Protein AF-A0AAW0L9F1-F1 (afdb_monomer)

InterPro domains:
  IPR027949 Petal formation-expressed [PF14476] (13-331)
  IPR027949 Petal formation-expressed [PTHR33358] (7-356)

Solvent-accessible surface area (backbone atoms only — not comparable to full-atom values): 18287 Å² total; per-residue (Å²): 133,81,79,79,80,79,47,72,36,50,56,50,42,53,55,50,41,50,52,30,51,50,50,20,53,51,27,43,51,52,16,53,50,24,43,51,49,32,53,51,51,49,54,50,44,39,50,38,28,50,51,19,20,51,33,27,46,50,57,65,67,59,58,99,83,65,55,69,70,56,50,51,51,32,28,53,51,16,20,51,34,17,48,52,39,22,55,49,42,56,51,46,61,67,56,34,35,39,28,50,16,44,54,20,48,52,46,17,52,53,32,47,50,52,33,52,52,51,52,47,42,66,72,76,48,85,63,41,66,66,56,39,51,52,53,52,51,50,52,54,39,43,51,65,68,53,52,82,57,83,71,94,70,50,79,66,91,74,57,94,67,90,64,57,46,77,67,70,63,83,66,55,65,56,57,64,13,58,72,45,79,53,99,55,101,69,42,63,67,46,74,68,58,54,52,36,50,52,37,44,46,50,38,29,58,69,38,45,28,46,46,25,51,48,51,22,51,52,40,47,53,52,47,55,52,38,61,49,47,28,32,51,24,18,45,47,11,18,51,12,24,65,44,40,80,38,86,92,53,45,69,51,12,36,49,34,11,32,51,26,19,52,51,19,40,51,38,45,42,51,43,60,68,61,26,38,48,26,55,25,47,51,26,25,44,53,11,12,51,43,49,52,51,44,52,52,54,52,50,45,73,66,50,83,51,60,60,49,24,61,45,32,58,61,49,49,53,51,53,17,55,75,24,59,35,51,70,68,55,44,51,48,52,15,53,52,49,73,75,37,80,86,78,67,60,75,94,76,62,76,61,57,46,68,74,116

pLDDT: mean 85.36, std 13.51, range [34.84, 98.38]

Radius of gyration: 27.9 Å; Cα contacts (8 Å, |Δi|>4): 443; chains: 1; bounding box: 67×50×93 Å

Sequence (356 aa):
MKPKIETKAVKELYAIMEIVADRTEMHKNIGSQRDNWNRLLLTSVNGMTVTAATMAGLVAVSGVGVSAPVILALKLSSSLLYMAVTGILLVMNKIQPSQLAEEQRNASRLFKQLHEDIKMTLALQNPTEDDVEDAMNKVLALDKAYPLPLLGTMLDKFPKKVEPAVWWPKHYLKTQQEKGNGKVNRNGWNEKLEEEMKEVLGVMKRKDEAEYVRLSKVVLKVNKILAVCGPLFTGLAAVGSILQGLPFIGSWGAFLAVMFGALATVVNTVEHGGQVGMVFEMYRDSAGFFRLMEETIESNLKEEEADRRENGELLEVKVALQLGRSLSELRDLASTTSSLSSRISPDKEEFGSKLF

Mean predicted aligned error: 8.34 Å

Organism: Quercus suber (NCBI:txid58331)

Nearest PDB structures (foldseek):
  4tx5-assembly1_B  TM=4.359E-01  e=6.473E+00  Homo sapiens
  8f7n-assembly1_A-2  TM=2.141E-01  e=8.932E-01  Sinorhizobium meliloti

Structure (mmCIF, N/CA/C/O backbone):
data_AF-A0AAW0L9F1-F1
#
_entry.id   AF-A0AAW0L9F1-F1
#
loop_
_atom_site.group_PDB
_atom_site.id
_atom_site.type_symbol
_atom_site.label_atom_id
_atom_site.label_alt_id
_atom_site.label_comp_id
_atom_site.label_asym_id
_atom_site.label_entity_id
_atom_site.label_seq_id
_atom_site.pdbx_PDB_ins_code
_atom_site.Cartn_x
_atom_site.Cartn_y
_atom_site.Cartn_z
_atom_site.occupancy
_atom_site.B_iso_or_equiv
_atom_site.auth_seq_id
_atom_site.auth_comp_id
_atom_site.auth_asym_id
_atom_site.auth_atom_id
_atom_site.pdbx_PDB_model_num
ATOM 1 N N . MET A 1 1 ? 1.435 -16.694 50.399 1.00 39.88 1 MET A N 1
ATOM 2 C CA . MET A 1 1 ? 1.075 -16.581 48.968 1.00 39.88 1 MET A CA 1
ATOM 3 C C . MET A 1 1 ? 0.623 -17.949 48.487 1.00 39.88 1 MET A C 1
ATOM 5 O O . MET A 1 1 ? 1.434 -18.863 48.496 1.00 39.88 1 MET A O 1
ATOM 9 N N . LYS A 1 2 ? -0.662 -18.130 48.161 1.00 34.84 2 LYS A N 1
ATOM 10 C CA . LYS A 1 2 ? -1.104 -19.342 47.452 1.00 34.84 2 LYS A CA 1
ATOM 11 C C . LYS A 1 2 ? -0.664 -19.209 45.986 1.00 34.84 2 LYS A C 1
ATOM 13 O O . LYS A 1 2 ? -0.802 -18.107 45.454 1.00 34.84 2 LYS A O 1
ATOM 18 N N . PRO A 1 3 ? -0.129 -20.261 45.347 1.00 44.97 3 PRO A N 1
ATOM 19 C CA . PRO A 1 3 ? 0.169 -20.214 43.923 1.00 44.97 3 PRO A CA 1
ATOM 20 C C . PRO A 1 3 ? -1.143 -19.964 43.171 1.00 44.97 3 PRO A C 1
ATOM 22 O O . PRO A 1 3 ? -2.152 -20.618 43.444 1.00 44.97 3 PRO A O 1
ATOM 25 N N . LYS A 1 4 ? -1.149 -18.969 42.279 1.00 56.00 4 LYS A N 1
ATOM 26 C CA . LYS A 1 4 ? -2.264 -18.711 41.361 1.00 56.00 4 LYS A CA 1
ATOM 27 C C . LYS A 1 4 ? -2.401 -19.990 40.526 1.00 56.00 4 LYS A C 1
ATOM 29 O O . LYS A 1 4 ? -1.459 -20.354 39.831 1.00 56.00 4 LYS A O 1
ATOM 34 N N . ILE A 1 5 ? -3.499 -20.731 40.677 1.00 54.69 5 ILE A N 1
ATOM 35 C CA . ILE A 1 5 ? -3.765 -21.900 39.834 1.00 54.69 5 ILE A CA 1
ATOM 36 C C . ILE A 1 5 ? -3.957 -21.339 38.426 1.00 54.69 5 ILE A C 1
ATOM 38 O O . ILE A 1 5 ? -4.973 -20.706 38.154 1.00 54.69 5 ILE A O 1
ATOM 42 N N . GLU A 1 6 ? -2.948 -21.482 37.569 1.00 61.78 6 GLU A N 1
ATOM 43 C CA . GLU A 1 6 ? -3.061 -21.116 36.161 1.00 61.78 6 GLU A CA 1
ATOM 44 C C . GLU A 1 6 ? -4.140 -21.991 35.529 1.00 61.78 6 GLU A C 1
ATOM 46 O O . GLU A 1 6 ? -3.962 -23.202 35.361 1.00 61.78 6 GLU A O 1
ATOM 51 N N . THR A 1 7 ? -5.282 -21.381 35.222 1.00 82.56 7 THR A N 1
ATOM 52 C CA . THR A 1 7 ? -6.355 -22.036 34.483 1.00 82.56 7 THR A CA 1
ATOM 53 C C . THR A 1 7 ? -5.857 -22.378 33.079 1.00 82.56 7 THR A C 1
ATOM 55 O O . THR A 1 7 ? -4.968 -21.719 32.536 1.00 82.56 7 THR A O 1
ATOM 58 N N . LYS A 1 8 ? -6.421 -23.427 32.474 1.00 88.38 8 LYS A N 1
ATOM 59 C CA . LYS A 1 8 ? -6.095 -23.839 31.100 1.00 88.38 8 LYS A CA 1
ATOM 60 C C . LYS A 1 8 ? -6.187 -22.655 30.116 1.00 88.38 8 LYS A C 1
ATOM 62 O O . LYS A 1 8 ? -5.243 -22.435 29.365 1.00 88.38 8 LYS A O 1
ATOM 67 N N . ALA A 1 9 ? -7.234 -21.836 30.243 1.00 88.06 9 ALA A N 1
ATOM 68 C CA . ALA A 1 9 ? -7.447 -20.635 29.434 1.00 88.06 9 ALA A CA 1
ATOM 69 C C . ALA A 1 9 ? -6.314 -19.597 29.552 1.00 88.06 9 ALA A C 1
ATOM 71 O O . ALA A 1 9 ? -5.894 -19.018 28.555 1.00 88.06 9 ALA A O 1
ATOM 72 N N . VAL A 1 10 ? -5.752 -19.392 30.752 1.00 90.81 10 VAL A N 1
ATOM 73 C CA . VAL A 1 10 ? -4.603 -18.487 30.944 1.00 90.81 10 VAL A CA 1
ATOM 74 C C . VAL A 1 10 ? -3.383 -18.988 30.168 1.00 90.81 10 VAL A C 1
ATOM 76 O O . VAL A 1 10 ? -2.718 -18.201 29.499 1.00 90.81 10 VAL A O 1
ATOM 79 N N . LYS A 1 11 ? -3.100 -20.296 30.219 1.00 91.75 11 LYS A N 1
ATOM 80 C CA . LYS A 1 11 ? -1.972 -20.894 29.484 1.00 91.75 11 LYS A CA 1
ATOM 81 C C . LYS A 1 11 ? -2.156 -20.791 27.972 1.00 91.75 11 LYS A C 1
ATOM 83 O O . LYS A 1 11 ? -1.203 -20.471 27.268 1.00 91.75 11 LYS A O 1
ATOM 88 N N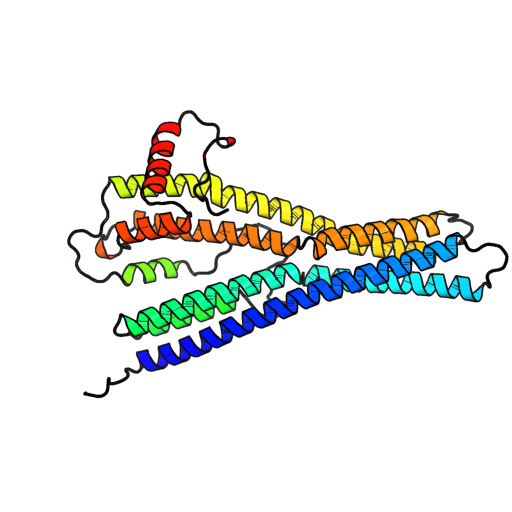 . GLU A 1 12 ? -3.369 -21.032 27.486 1.00 94.00 12 GLU A N 1
ATOM 89 C CA . GLU A 1 12 ? -3.703 -20.911 26.065 1.00 94.00 12 GLU A CA 1
ATOM 90 C C . GLU A 1 12 ? -3.576 -19.462 25.579 1.00 94.00 12 GLU A C 1
ATOM 92 O O . GLU A 1 12 ? -2.947 -19.225 24.551 1.00 94.00 12 GLU A O 1
ATOM 97 N N . LEU A 1 13 ? -4.055 -18.475 26.346 1.00 94.06 13 LEU A N 1
ATOM 98 C CA . LEU A 1 13 ? -3.864 -17.062 26.008 1.00 94.06 13 LEU A CA 1
ATOM 99 C C . LEU A 1 13 ? -2.393 -16.640 26.005 1.00 94.06 13 LEU A C 1
ATOM 101 O O . LEU A 1 13 ? -2.003 -15.875 25.128 1.00 94.06 13 LEU A O 1
ATOM 105 N N . TYR A 1 14 ? -1.562 -17.135 26.929 1.00 95.56 14 TYR A N 1
ATOM 106 C CA . TYR A 1 14 ? -0.118 -16.882 26.875 1.00 95.56 14 TYR A CA 1
ATOM 107 C C . TYR A 1 14 ? 0.515 -17.457 25.602 1.00 95.56 14 TYR A C 1
ATOM 109 O O . TYR A 1 14 ? 1.299 -16.761 24.958 1.00 95.56 14 TYR A O 1
ATOM 117 N N . ALA A 1 15 ? 0.135 -18.675 25.203 1.00 96.12 15 ALA A N 1
ATOM 118 C CA . ALA A 1 15 ? 0.617 -19.285 23.965 1.00 96.12 15 ALA A CA 1
ATOM 119 C C . ALA A 1 15 ? 0.167 -18.496 22.720 1.00 96.12 15 ALA A C 1
ATOM 121 O O . ALA A 1 15 ? 0.968 -18.244 21.820 1.00 96.12 15 ALA A O 1
ATOM 122 N N . ILE A 1 16 ? -1.090 -18.040 22.679 1.00 96.56 16 ILE A N 1
ATOM 123 C CA . ILE A 1 16 ? -1.587 -17.181 21.593 1.00 96.56 16 ILE A CA 1
ATOM 124 C C . ILE A 1 16 ? -0.836 -15.844 21.587 1.00 96.56 16 ILE A C 1
ATOM 126 O O . ILE A 1 16 ? -0.406 -15.388 20.532 1.00 96.56 16 ILE A O 1
ATOM 130 N N . MET A 1 17 ? -0.631 -15.221 22.749 1.00 96.69 17 MET A N 1
ATOM 131 C CA . MET A 1 17 ? 0.072 -13.942 22.874 1.00 96.69 17 MET A CA 1
ATOM 132 C C . MET A 1 17 ? 1.528 -14.023 22.384 1.00 96.69 17 MET A C 1
ATOM 134 O O . MET A 1 17 ? 2.013 -13.064 21.777 1.00 96.69 17 MET A O 1
ATOM 138 N N . GLU A 1 18 ? 2.206 -15.154 22.610 1.00 97.25 18 GLU A N 1
ATOM 139 C CA . GLU A 1 18 ? 3.543 -15.447 22.075 1.00 97.25 18 GLU A CA 1
ATOM 140 C C . GLU A 1 18 ? 3.527 -15.542 20.542 1.00 97.25 18 GLU A C 1
ATOM 142 O O . GLU A 1 18 ? 4.319 -14.872 19.879 1.00 97.25 18 GLU A O 1
ATOM 147 N N . ILE A 1 19 ? 2.568 -16.278 19.968 1.00 96.94 19 ILE A N 1
ATOM 148 C CA . ILE A 1 19 ? 2.381 -16.360 18.509 1.00 96.94 19 ILE A CA 1
ATOM 149 C C . ILE A 1 19 ? 2.104 -14.972 17.917 1.00 96.94 19 ILE A C 1
ATOM 151 O O . ILE A 1 19 ? 2.667 -14.609 16.887 1.00 96.94 19 ILE A O 1
ATOM 155 N N . VAL A 1 20 ? 1.262 -14.165 18.565 1.00 97.25 20 VAL A N 1
ATOM 156 C CA . VAL A 1 20 ? 0.945 -12.798 18.125 1.00 97.25 20 VAL A CA 1
ATOM 157 C C . VAL A 1 20 ? 2.182 -11.891 18.170 1.00 97.25 20 VAL A C 1
ATOM 159 O O . VAL A 1 20 ? 2.380 -11.071 17.266 1.00 97.25 20 VAL A O 1
ATOM 162 N N . ALA A 1 21 ? 3.032 -12.031 19.191 1.00 97.50 21 ALA A N 1
ATOM 163 C CA . ALA A 1 21 ? 4.289 -11.291 19.280 1.00 97.50 21 ALA A CA 1
ATOM 164 C C . ALA A 1 21 ? 5.248 -11.678 18.141 1.00 97.50 21 ALA A C 1
ATOM 166 O O . ALA A 1 21 ? 5.801 -10.795 17.481 1.00 97.50 21 ALA A O 1
ATOM 167 N N . ASP A 1 22 ? 5.376 -12.976 17.850 1.00 97.38 22 ASP A N 1
ATOM 168 C CA . ASP A 1 22 ? 6.160 -13.471 16.713 1.00 97.38 22 ASP A CA 1
ATOM 169 C C . ASP A 1 22 ? 5.613 -12.944 15.376 1.00 97.38 22 ASP A C 1
ATOM 171 O O . ASP A 1 22 ? 6.356 -12.359 14.586 1.00 97.38 22 ASP A O 1
ATOM 175 N N . ARG A 1 23 ? 4.292 -13.022 15.151 1.00 95.75 23 ARG A N 1
ATOM 176 C CA . ARG A 1 23 ? 3.627 -12.462 13.959 1.00 95.75 23 ARG A CA 1
ATOM 177 C C . ARG A 1 23 ? 3.891 -10.967 13.793 1.00 95.75 23 ARG A C 1
ATOM 179 O O . ARG A 1 23 ? 4.138 -10.509 12.676 1.00 95.75 23 ARG A O 1
ATOM 186 N N . THR A 1 24 ? 3.893 -10.211 14.889 1.00 96.69 24 THR A N 1
ATOM 187 C CA . THR A 1 24 ? 4.174 -8.769 14.879 1.00 96.69 24 THR A CA 1
ATOM 188 C C . THR A 1 24 ? 5.574 -8.467 14.339 1.00 96.69 24 THR A C 1
ATOM 190 O O . THR A 1 24 ? 5.714 -7.621 13.447 1.00 96.69 24 THR A O 1
ATOM 193 N N . GLU A 1 25 ? 6.601 -9.164 14.838 1.00 97.31 25 GLU A N 1
ATOM 194 C CA . GLU A 1 25 ? 7.986 -9.003 14.372 1.00 97.31 25 GLU A CA 1
ATOM 195 C C . GLU A 1 25 ? 8.192 -9.589 12.969 1.00 97.31 25 GLU A C 1
ATOM 197 O O . GLU A 1 25 ? 8.874 -8.985 12.140 1.00 97.31 25 GLU A O 1
ATOM 202 N N . MET A 1 26 ? 7.545 -10.709 12.645 1.00 95.81 26 MET A N 1
ATOM 203 C CA . MET A 1 26 ? 7.566 -11.303 11.309 1.00 95.81 26 MET A CA 1
ATOM 204 C C . MET A 1 26 ? 7.043 -10.317 10.253 1.00 95.81 26 MET A C 1
ATOM 206 O O . MET A 1 26 ? 7.752 -10.031 9.287 1.00 95.81 26 MET A O 1
ATOM 210 N N . HIS A 1 27 ? 5.851 -9.739 10.440 1.00 95.00 27 HIS A N 1
ATOM 211 C CA . HIS A 1 27 ? 5.300 -8.752 9.504 1.00 95.00 27 HIS A CA 1
ATOM 212 C C . HIS A 1 27 ? 6.177 -7.498 9.405 1.00 95.00 27 HIS A C 1
ATOM 214 O O . HIS A 1 27 ? 6.421 -7.001 8.306 1.00 95.00 27 HIS A O 1
ATOM 220 N N . LYS A 1 28 ? 6.730 -7.017 10.522 1.00 96.38 28 LYS A N 1
ATOM 221 C CA . LYS A 1 28 ? 7.667 -5.882 10.535 1.00 96.38 28 LYS A CA 1
ATOM 222 C C . LYS A 1 28 ? 8.932 -6.164 9.716 1.00 96.38 28 LYS A C 1
ATOM 224 O O . LYS A 1 28 ? 9.337 -5.332 8.900 1.00 96.38 28 LYS A O 1
ATOM 229 N N . ASN A 1 29 ? 9.519 -7.348 9.875 1.00 96.44 29 ASN A N 1
ATOM 230 C CA . ASN A 1 29 ? 10.694 -7.776 9.118 1.00 96.44 29 ASN A CA 1
ATOM 231 C C . ASN A 1 29 ? 10.384 -7.912 7.623 1.00 96.44 29 ASN A C 1
ATOM 233 O O . ASN A 1 29 ? 11.132 -7.399 6.790 1.00 96.44 29 ASN A O 1
ATOM 237 N N . ILE A 1 30 ? 9.259 -8.540 7.270 1.00 93.38 30 ILE A N 1
ATOM 238 C CA . ILE A 1 30 ? 8.828 -8.693 5.873 1.00 93.38 30 ILE A CA 1
ATOM 239 C C . ILE A 1 30 ? 8.527 -7.325 5.241 1.00 93.38 30 ILE A C 1
ATOM 241 O O . ILE A 1 30 ? 8.906 -7.086 4.094 1.00 93.38 30 ILE A O 1
ATOM 245 N N . GLY A 1 31 ? 7.905 -6.399 5.977 1.00 93.12 31 GLY A N 1
ATOM 246 C CA . GLY A 1 31 ? 7.689 -5.020 5.531 1.00 93.12 31 GLY A CA 1
ATOM 247 C C . GLY A 1 31 ? 9.002 -4.317 5.178 1.00 93.12 31 GLY A C 1
ATOM 248 O O . GLY A 1 31 ? 9.143 -3.784 4.078 1.00 93.12 31 GLY A O 1
ATOM 249 N N . SER A 1 32 ? 10.011 -4.417 6.051 1.00 95.31 32 SER A N 1
ATOM 250 C CA . SER A 1 32 ? 11.348 -3.863 5.793 1.00 95.31 32 SER A CA 1
ATOM 251 C C . SER A 1 32 ? 12.050 -4.520 4.594 1.00 95.31 32 SER A C 1
ATOM 253 O O . SER A 1 32 ? 12.691 -3.838 3.789 1.00 95.31 32 SER A O 1
ATOM 255 N N . GLN A 1 33 ? 11.898 -5.836 4.420 1.00 93.75 33 GLN A N 1
ATOM 256 C CA . GLN A 1 33 ? 12.416 -6.537 3.242 1.00 93.75 33 GLN A CA 1
ATOM 257 C C . GLN A 1 33 ? 11.777 -6.017 1.948 1.00 93.75 33 GLN A C 1
ATOM 259 O O . GLN A 1 33 ? 12.491 -5.750 0.981 1.00 93.75 33 GLN A O 1
ATOM 264 N N . ARG A 1 34 ? 10.454 -5.821 1.938 1.00 92.62 34 ARG A N 1
ATOM 265 C CA . ARG A 1 34 ? 9.697 -5.312 0.783 1.00 92.62 34 ARG A CA 1
ATOM 266 C C . ARG A 1 34 ? 10.071 -3.868 0.435 1.00 92.62 34 ARG A C 1
ATOM 268 O O . ARG A 1 34 ? 10.236 -3.560 -0.745 1.00 92.62 34 ARG A O 1
ATOM 275 N N . ASP A 1 35 ? 10.320 -3.013 1.427 1.00 93.31 35 ASP A N 1
ATOM 276 C CA . ASP A 1 35 ? 10.886 -1.675 1.193 1.00 93.31 35 ASP A CA 1
ATOM 277 C C . ASP A 1 35 ? 12.268 -1.742 0.541 1.00 93.31 35 ASP A C 1
ATOM 279 O O . ASP A 1 35 ? 12.560 -1.014 -0.413 1.00 93.31 35 ASP A O 1
ATOM 283 N N . ASN A 1 36 ? 13.137 -2.619 1.052 1.00 94.94 36 ASN A N 1
ATOM 284 C CA . ASN A 1 36 ? 14.473 -2.777 0.497 1.00 94.94 36 ASN A CA 1
ATOM 285 C C . ASN A 1 36 ? 14.404 -3.282 -0.949 1.00 94.94 36 ASN A C 1
ATOM 287 O O . ASN A 1 36 ? 15.126 -2.776 -1.805 1.00 94.94 36 ASN A O 1
ATOM 291 N N . TRP A 1 37 ? 13.494 -4.212 -1.250 1.00 93.31 37 TRP A N 1
ATOM 292 C CA . TRP A 1 37 ? 13.223 -4.646 -2.620 1.00 93.31 37 TRP A CA 1
ATOM 293 C C . TRP A 1 37 ? 12.736 -3.498 -3.497 1.00 93.31 37 TRP A C 1
ATOM 295 O O . TRP A 1 37 ? 13.253 -3.346 -4.600 1.00 93.31 37 TRP A O 1
ATOM 305 N N . ASN A 1 38 ? 11.808 -2.662 -3.012 1.00 94.12 38 ASN A N 1
ATOM 306 C CA . ASN A 1 38 ? 11.344 -1.485 -3.749 1.00 94.12 38 ASN A CA 1
ATOM 307 C C . ASN A 1 38 ? 12.523 -0.592 -4.148 1.00 94.12 38 ASN A C 1
ATOM 309 O O . ASN A 1 38 ? 12.664 -0.236 -5.315 1.00 94.12 38 ASN A O 1
ATOM 313 N N . ARG A 1 39 ? 13.398 -0.272 -3.186 1.00 94.19 39 ARG A N 1
ATOM 314 C CA . ARG A 1 39 ? 14.566 0.588 -3.408 1.00 94.19 39 ARG A CA 1
ATOM 315 C C . ARG A 1 39 ? 15.572 -0.043 -4.368 1.00 94.19 39 ARG A C 1
ATOM 317 O O . ARG A 1 39 ? 16.015 0.625 -5.297 1.00 94.19 39 ARG A O 1
ATOM 324 N N . LEU A 1 40 ? 15.921 -1.315 -4.163 1.00 95.56 40 LEU A N 1
ATOM 325 C CA . LEU A 1 40 ? 16.874 -2.027 -5.017 1.00 95.56 40 LEU A CA 1
ATOM 326 C C . LEU A 1 40 ? 16.359 -2.125 -6.455 1.00 95.56 40 LEU A C 1
ATOM 328 O O . LEU A 1 40 ? 17.072 -1.744 -7.378 1.00 95.56 40 LEU A O 1
ATOM 332 N N . LEU A 1 41 ? 15.113 -2.566 -6.646 1.00 94.94 41 LEU A N 1
ATOM 333 C CA . LEU A 1 41 ? 14.513 -2.695 -7.972 1.00 94.94 41 LEU A CA 1
ATOM 334 C C . LEU A 1 41 ? 14.386 -1.338 -8.668 1.00 94.94 41 LEU A C 1
ATOM 336 O O . LEU A 1 41 ? 14.757 -1.233 -9.833 1.00 94.94 41 LEU A O 1
ATOM 340 N N . LEU A 1 42 ? 13.951 -0.291 -7.960 1.00 95.12 42 LEU A N 1
ATOM 341 C CA . LEU A 1 42 ? 13.886 1.072 -8.491 1.00 95.12 42 LEU A CA 1
ATOM 342 C C . LEU A 1 42 ? 15.253 1.547 -8.999 1.00 95.12 42 LEU A C 1
ATOM 344 O O . LEU A 1 42 ? 15.372 1.972 -10.150 1.00 95.12 42 LEU A O 1
ATOM 348 N N . THR A 1 43 ? 16.289 1.463 -8.158 1.00 95.44 43 THR A N 1
ATOM 349 C CA . THR A 1 43 ? 17.639 1.912 -8.518 1.00 95.44 43 THR A CA 1
ATOM 350 C C . THR A 1 43 ? 18.221 1.075 -9.654 1.00 95.44 43 THR A C 1
ATOM 352 O O . THR A 1 43 ? 18.778 1.640 -10.594 1.00 95.44 43 THR A O 1
ATOM 355 N N . SER A 1 44 ? 18.060 -0.251 -9.619 1.00 96.56 44 SER A N 1
ATOM 356 C CA . SER A 1 44 ? 18.540 -1.142 -10.677 1.00 96.56 44 SER A CA 1
ATOM 357 C C . SER A 1 44 ? 17.832 -0.888 -12.006 1.00 96.56 44 SER A C 1
ATOM 359 O O . SER A 1 44 ? 18.504 -0.755 -13.026 1.00 96.56 44 SER A O 1
ATOM 361 N N . VAL A 1 45 ? 16.501 -0.777 -12.016 1.00 97.06 45 VAL A N 1
ATOM 362 C CA . VAL A 1 45 ? 15.725 -0.499 -13.232 1.00 97.06 45 VAL A CA 1
ATOM 363 C C . VAL A 1 45 ? 16.113 0.849 -13.827 1.00 97.06 45 VAL A C 1
ATOM 365 O O . VAL A 1 45 ? 16.417 0.915 -15.018 1.00 97.06 45 VAL A O 1
ATOM 368 N N . ASN A 1 46 ? 16.168 1.909 -13.019 1.00 97.19 46 ASN A N 1
ATOM 369 C CA . ASN A 1 46 ? 16.577 3.228 -13.502 1.00 97.19 46 ASN A CA 1
ATOM 370 C C . ASN A 1 46 ? 18.015 3.203 -14.033 1.00 97.19 46 ASN A C 1
ATOM 372 O O . ASN A 1 46 ? 18.270 3.698 -15.129 1.00 97.19 46 ASN A O 1
ATOM 376 N N . GLY A 1 47 ? 18.943 2.572 -13.310 1.00 97.81 47 GLY A N 1
ATOM 377 C CA . GLY A 1 47 ? 20.337 2.448 -13.733 1.00 97.81 47 GLY A CA 1
ATOM 378 C C . GLY A 1 47 ? 20.489 1.686 -15.050 1.00 97.81 47 GLY A C 1
ATOM 379 O O . GLY A 1 47 ? 21.193 2.152 -15.945 1.00 97.81 47 GLY A O 1
ATOM 380 N N . MET A 1 48 ? 19.786 0.563 -15.223 1.00 97.88 48 MET A N 1
ATOM 381 C CA . MET A 1 48 ? 19.796 -0.195 -16.479 1.00 97.88 48 MET A CA 1
ATOM 382 C C . MET A 1 48 ? 19.174 0.598 -17.631 1.00 97.88 48 MET A C 1
ATOM 384 O O . MET A 1 48 ? 19.738 0.627 -18.721 1.00 97.88 48 MET A O 1
ATOM 388 N N . THR A 1 49 ? 18.052 1.278 -17.389 1.00 97.75 49 THR A N 1
ATOM 389 C CA . THR A 1 49 ? 17.337 2.060 -18.411 1.00 97.75 49 THR A CA 1
ATOM 390 C C . THR A 1 49 ? 18.165 3.249 -18.892 1.00 97.75 49 THR A C 1
ATOM 392 O O . THR A 1 49 ? 18.281 3.473 -20.097 1.00 97.75 49 THR A O 1
ATOM 395 N N . VAL A 1 50 ? 18.785 3.987 -17.966 1.00 96.88 50 VAL A N 1
ATOM 396 C CA . VAL A 1 50 ? 19.691 5.099 -18.285 1.00 96.88 50 VAL A CA 1
ATOM 397 C C . VAL A 1 50 ? 20.924 4.583 -19.020 1.00 96.88 50 VAL A C 1
ATOM 399 O O . VAL A 1 50 ? 21.277 5.133 -20.056 1.00 96.88 50 VAL A O 1
ATOM 402 N N . THR A 1 51 ? 21.533 3.488 -18.555 1.00 97.94 51 THR A N 1
ATOM 403 C CA . THR A 1 51 ? 22.682 2.864 -19.235 1.00 97.94 51 THR A CA 1
ATOM 404 C C . THR A 1 51 ? 22.335 2.474 -20.672 1.00 97.94 51 THR A C 1
ATOM 406 O O . THR A 1 51 ? 23.076 2.793 -21.603 1.00 97.94 51 THR A O 1
ATOM 409 N N . ALA A 1 52 ? 21.177 1.843 -20.875 1.00 97.50 52 ALA A N 1
ATOM 410 C CA . ALA A 1 52 ? 20.680 1.477 -22.194 1.00 97.50 52 ALA A CA 1
ATOM 411 C C . ALA A 1 52 ? 20.442 2.707 -23.085 1.00 97.50 52 ALA A C 1
ATOM 413 O O . ALA A 1 52 ? 20.794 2.676 -24.268 1.00 97.50 52 ALA A O 1
ATOM 414 N N . ALA A 1 53 ? 19.915 3.796 -22.514 1.00 96.12 53 ALA A N 1
ATOM 415 C CA . ALA A 1 53 ? 19.698 5.061 -23.216 1.00 96.12 53 ALA A CA 1
ATOM 416 C C . ALA A 1 53 ? 21.018 5.714 -23.620 1.00 96.12 53 ALA A C 1
ATOM 418 O O . ALA A 1 53 ? 21.150 6.177 -24.749 1.00 96.12 53 ALA A O 1
ATOM 419 N N . THR A 1 54 ? 22.018 5.704 -22.738 1.00 95.88 54 THR A N 1
ATOM 420 C CA . THR A 1 54 ? 23.362 6.204 -23.038 1.00 95.88 54 THR A CA 1
ATOM 421 C C . THR A 1 54 ? 24.014 5.391 -24.150 1.00 95.88 54 THR A C 1
ATOM 423 O O . THR A 1 54 ? 24.541 5.977 -25.090 1.00 95.88 54 THR A O 1
ATOM 426 N N . MET A 1 55 ? 23.935 4.058 -24.101 1.00 95.12 55 MET A N 1
ATOM 427 C CA . MET A 1 55 ? 24.458 3.192 -25.163 1.00 95.12 55 MET A CA 1
ATOM 428 C C . MET A 1 55 ? 23.779 3.470 -26.513 1.00 95.12 55 MET A C 1
ATOM 430 O O . MET A 1 55 ? 24.470 3.619 -27.518 1.00 95.12 55 MET A O 1
ATOM 434 N N . ALA A 1 56 ? 22.449 3.615 -26.539 1.00 93.38 56 ALA A N 1
ATOM 435 C CA . ALA A 1 56 ? 21.717 3.992 -27.751 1.00 93.38 56 ALA A CA 1
ATOM 436 C C . ALA A 1 56 ? 22.074 5.409 -28.237 1.00 93.38 56 ALA A C 1
ATOM 438 O O . ALA A 1 56 ? 22.225 5.644 -29.436 1.00 93.38 56 ALA A O 1
ATOM 439 N N . GLY A 1 57 ? 22.259 6.355 -27.315 1.00 91.94 57 GLY A N 1
ATOM 440 C CA . GLY A 1 57 ? 22.696 7.716 -27.617 1.00 91.94 57 GLY A CA 1
ATOM 441 C C . GLY A 1 57 ? 24.092 7.753 -28.238 1.00 91.94 57 GLY A C 1
ATOM 442 O O . GLY A 1 57 ? 24.288 8.417 -29.252 1.00 91.94 57 GLY A O 1
ATOM 443 N N . LEU A 1 58 ? 25.039 6.977 -27.701 1.00 91.38 58 LEU A N 1
ATOM 444 C CA . LEU A 1 58 ? 26.391 6.840 -28.252 1.00 91.38 58 LEU A CA 1
ATOM 445 C C . LEU A 1 58 ? 26.375 6.283 -29.677 1.00 91.38 58 LEU A C 1
ATOM 447 O O . LEU A 1 58 ? 27.092 6.795 -30.532 1.00 91.38 58 LEU A O 1
ATOM 451 N N . VAL A 1 59 ? 25.516 5.299 -29.954 1.00 89.56 59 VAL A N 1
ATOM 452 C CA . VAL A 1 59 ? 25.311 4.778 -31.316 1.00 89.56 59 VAL A CA 1
ATOM 453 C C . VAL A 1 59 ? 24.723 5.844 -32.250 1.00 89.56 59 VAL A C 1
ATOM 455 O O . VAL A 1 59 ? 25.032 5.868 -33.439 1.00 89.56 59 VAL A O 1
ATOM 458 N N . ALA A 1 60 ? 23.880 6.746 -31.740 1.00 87.69 60 ALA A N 1
ATOM 459 C CA . ALA A 1 60 ? 23.265 7.795 -32.554 1.00 87.69 60 ALA A CA 1
ATOM 460 C C . ALA A 1 60 ? 24.282 8.845 -33.019 1.00 87.69 60 ALA A C 1
ATOM 462 O O . ALA A 1 60 ? 24.144 9.386 -34.114 1.00 87.69 60 ALA A O 1
ATOM 463 N N . VAL A 1 61 ? 25.284 9.134 -32.182 1.00 86.25 61 VAL A N 1
ATOM 464 C CA . VAL A 1 61 ? 26.294 10.175 -32.428 1.00 86.25 61 VAL A CA 1
ATOM 465 C C . VAL A 1 61 ? 27.629 9.624 -32.930 1.00 86.25 61 VAL A C 1
ATOM 467 O O . VAL A 1 61 ? 28.528 10.403 -33.244 1.00 86.25 61 VAL A O 1
ATOM 470 N N . SER A 1 62 ? 27.792 8.300 -33.012 1.00 79.62 62 SER A N 1
ATOM 471 C CA . SER A 1 62 ? 29.016 7.692 -33.535 1.00 79.62 62 SER A CA 1
ATOM 472 C C . SER A 1 62 ? 29.209 8.034 -35.018 1.00 79.62 62 SER A C 1
ATOM 474 O O . SER A 1 62 ? 28.432 7.608 -35.870 1.00 79.62 62 SER A O 1
ATOM 476 N N . GLY A 1 63 ? 30.245 8.827 -35.313 1.00 65.56 63 GLY A N 1
ATOM 477 C CA . GLY A 1 63 ? 30.622 9.240 -36.666 1.00 65.56 63 GLY A CA 1
ATOM 478 C C . GLY A 1 63 ? 31.564 8.262 -37.381 1.00 65.56 63 GLY A C 1
ATOM 479 O O . GLY A 1 63 ? 31.850 7.161 -36.903 1.00 65.56 63 GLY A O 1
ATOM 480 N N . VAL A 1 64 ? 32.080 8.694 -38.537 1.00 54.41 64 VAL A N 1
ATOM 481 C CA . VAL A 1 64 ? 33.051 7.944 -39.352 1.00 54.41 64 VAL A CA 1
ATOM 482 C C . VAL A 1 64 ? 34.339 7.735 -38.544 1.00 54.41 64 VAL A C 1
ATOM 484 O O . VAL A 1 64 ? 35.079 8.683 -38.304 1.00 54.41 64 VAL A O 1
ATOM 487 N N . GLY A 1 65 ? 34.591 6.502 -38.092 1.00 59.91 65 GLY A N 1
ATOM 488 C CA . GLY A 1 65 ? 35.785 6.138 -37.313 1.00 59.91 65 GLY A CA 1
ATOM 489 C C . GLY A 1 65 ? 35.529 5.168 -36.156 1.00 59.91 65 GLY A C 1
ATOM 490 O O . GLY A 1 65 ? 36.461 4.509 -35.700 1.00 59.91 65 GLY A O 1
ATOM 491 N N . VAL A 1 66 ? 34.278 5.019 -35.704 1.00 74.19 66 VAL A N 1
ATOM 492 C CA . VAL A 1 66 ? 33.912 3.976 -34.730 1.00 74.19 66 VAL A CA 1
ATOM 493 C C . VAL A 1 66 ? 33.756 2.639 -35.454 1.00 74.19 66 VAL A C 1
ATOM 495 O O . VAL A 1 66 ? 33.084 2.552 -36.481 1.00 74.19 66 VAL A O 1
ATOM 498 N N . SER A 1 67 ? 34.386 1.584 -34.934 1.00 79.94 67 SER A N 1
ATOM 499 C CA . SER A 1 67 ? 34.360 0.274 -35.582 1.00 79.94 67 SER A CA 1
ATOM 500 C C . SER A 1 67 ? 32.952 -0.339 -35.551 1.00 79.94 67 SER A C 1
ATOM 502 O O . SER A 1 67 ? 32.254 -0.308 -34.534 1.00 79.94 67 SER A O 1
ATOM 504 N N . ALA A 1 68 ? 32.533 -0.935 -36.672 1.00 82.62 68 ALA A N 1
ATOM 505 C CA . ALA A 1 68 ? 31.226 -1.588 -36.796 1.00 82.62 68 ALA A CA 1
ATOM 506 C C . ALA A 1 68 ? 30.930 -2.626 -35.685 1.00 82.62 68 ALA A C 1
ATOM 508 O O . ALA A 1 68 ? 29.794 -2.657 -35.207 1.00 82.62 68 ALA A O 1
ATOM 509 N N . PRO A 1 69 ? 31.911 -3.422 -35.197 1.00 85.88 69 PRO A N 1
ATOM 510 C CA . PRO A 1 69 ? 31.693 -4.328 -34.068 1.00 85.88 69 PRO A CA 1
ATOM 511 C C . PRO A 1 69 ? 31.309 -3.616 -32.764 1.00 85.88 69 PRO A C 1
ATOM 513 O O . PRO A 1 69 ? 30.462 -4.116 -32.029 1.00 85.88 69 PRO A O 1
ATOM 516 N N . VAL A 1 70 ? 31.888 -2.443 -32.480 1.00 86.69 70 VAL A N 1
ATOM 517 C CA . VAL A 1 70 ? 31.578 -1.666 -31.266 1.00 86.69 70 VAL A CA 1
ATOM 518 C C . VAL A 1 70 ? 30.162 -1.101 -31.335 1.00 86.69 70 VAL A C 1
ATOM 520 O O . VAL A 1 70 ? 29.409 -1.213 -30.369 1.00 86.69 70 VAL A O 1
ATOM 523 N N . ILE A 1 71 ? 29.765 -0.561 -32.491 1.00 87.06 71 ILE A N 1
ATOM 524 C CA . ILE A 1 71 ? 28.398 -0.068 -32.718 1.00 87.06 71 ILE A CA 1
ATOM 525 C C . ILE A 1 71 ? 27.381 -1.200 -32.519 1.00 87.06 71 ILE A C 1
ATOM 527 O O . ILE A 1 71 ? 26.383 -1.029 -31.818 1.00 87.06 71 ILE A O 1
ATOM 531 N N . LEU A 1 72 ? 27.650 -2.375 -33.095 1.00 88.06 72 LEU A N 1
ATOM 532 C CA . LEU A 1 72 ? 26.793 -3.548 -32.939 1.00 88.06 72 LEU A CA 1
ATOM 533 C C . LEU A 1 72 ? 26.695 -3.992 -31.471 1.00 88.06 72 LEU A C 1
ATOM 535 O O . LEU A 1 72 ? 25.594 -4.258 -30.990 1.00 88.06 72 LEU A O 1
ATOM 539 N N . ALA A 1 73 ? 27.817 -4.027 -30.748 1.00 90.81 73 ALA A N 1
ATOM 540 C CA . ALA A 1 73 ? 27.843 -4.399 -29.337 1.00 90.81 73 ALA A CA 1
ATOM 541 C C . ALA A 1 73 ? 27.009 -3.444 -28.466 1.00 90.81 73 ALA A C 1
ATOM 543 O O . ALA A 1 73 ? 26.249 -3.903 -27.611 1.00 90.81 73 ALA A O 1
ATOM 544 N N . LEU A 1 74 ? 27.098 -2.130 -28.701 1.00 92.19 74 LEU A N 1
ATOM 545 C CA . LEU A 1 74 ? 26.315 -1.124 -27.974 1.00 92.19 74 LEU A CA 1
ATOM 546 C C . LEU A 1 74 ? 24.812 -1.244 -28.250 1.00 92.19 74 LEU A C 1
ATOM 548 O O . LEU A 1 74 ? 24.020 -1.195 -27.309 1.00 92.19 74 LEU A O 1
ATOM 552 N N . LYS A 1 75 ? 24.413 -1.464 -29.509 1.00 92.12 75 LYS A N 1
ATOM 553 C CA . LYS A 1 75 ? 23.008 -1.701 -29.876 1.00 92.12 75 LYS A CA 1
ATOM 554 C C . LYS A 1 75 ? 22.436 -2.942 -29.195 1.00 92.12 75 LYS A C 1
ATOM 556 O O . LYS A 1 75 ? 21.370 -2.883 -28.588 1.00 92.12 75 LYS A O 1
ATOM 561 N N . LEU A 1 76 ? 23.149 -4.066 -29.280 1.00 92.81 76 LEU A N 1
ATOM 562 C CA . LEU A 1 76 ? 22.705 -5.324 -28.677 1.00 92.81 76 LEU A CA 1
ATOM 563 C C . LEU A 1 76 ? 22.617 -5.206 -27.153 1.00 92.81 76 LEU A C 1
ATOM 565 O O . LEU A 1 76 ? 21.630 -5.641 -26.567 1.00 92.81 76 LEU A O 1
ATOM 569 N N . SER A 1 77 ? 23.603 -4.562 -26.524 1.00 95.94 77 SER A N 1
ATOM 570 C CA . SER A 1 77 ? 23.622 -4.343 -25.073 1.00 95.94 77 SER A CA 1
ATOM 571 C C . SER A 1 77 ? 22.477 -3.437 -24.620 1.00 95.94 77 SER A C 1
ATOM 573 O O . SER A 1 77 ? 21.765 -3.771 -23.678 1.00 95.94 77 SER A O 1
ATOM 575 N N . SER A 1 78 ? 22.252 -2.321 -25.319 1.00 96.62 78 SER A N 1
ATOM 576 C CA . SER A 1 78 ? 21.141 -1.403 -25.051 1.00 96.62 78 SER A CA 1
ATOM 577 C C . SER A 1 78 ? 19.785 -2.102 -25.186 1.00 96.62 78 SER A C 1
ATOM 579 O O . SER A 1 78 ? 18.954 -2.027 -24.281 1.00 96.62 78 SER A O 1
ATOM 581 N N . SER A 1 79 ? 19.576 -2.844 -26.276 1.00 95.31 79 SER A N 1
ATOM 582 C CA . SER A 1 79 ? 18.348 -3.608 -26.491 1.00 95.31 79 SER A CA 1
ATOM 583 C C . SER A 1 79 ? 18.124 -4.662 -25.402 1.00 95.31 79 SER A C 1
ATOM 585 O O . SER A 1 79 ? 17.032 -4.733 -24.836 1.00 95.31 79 SER A O 1
ATOM 587 N N . LEU A 1 80 ? 19.159 -5.433 -25.052 1.00 97.44 80 LEU A N 1
ATOM 588 C CA . LEU A 1 80 ? 19.079 -6.457 -24.012 1.00 97.44 80 LEU A CA 1
ATOM 589 C C . LEU A 1 80 ? 18.740 -5.852 -22.645 1.00 97.44 80 LEU A C 1
ATOM 591 O O . LEU A 1 80 ? 17.891 -6.391 -21.937 1.00 97.44 80 LEU A O 1
ATOM 595 N N . LEU A 1 81 ? 19.361 -4.725 -22.289 1.00 98.12 81 LEU A N 1
ATOM 596 C CA . LEU A 1 81 ? 19.072 -4.014 -21.044 1.00 98.12 81 LEU A CA 1
ATOM 597 C C . LEU A 1 81 ? 17.628 -3.510 -21.005 1.00 98.12 81 LEU A C 1
ATOM 599 O O . LEU A 1 81 ? 16.953 -3.714 -19.998 1.00 98.12 81 LEU A O 1
ATOM 603 N N . TYR A 1 82 ? 17.121 -2.908 -22.086 1.00 98.38 82 TYR A N 1
ATOM 604 C CA . TYR A 1 82 ? 15.718 -2.494 -22.137 1.00 98.38 82 TYR A CA 1
ATOM 605 C C . TYR A 1 82 ? 14.757 -3.677 -22.018 1.00 98.38 82 TYR A C 1
ATOM 607 O O . TYR A 1 82 ? 13.809 -3.595 -21.243 1.00 98.38 82 TYR A O 1
ATOM 615 N N . MET A 1 83 ? 15.024 -4.790 -22.707 1.00 97.50 83 MET A N 1
ATOM 616 C CA . MET A 1 83 ? 14.213 -6.009 -22.600 1.00 97.50 83 MET A CA 1
ATOM 617 C C . MET A 1 83 ? 14.222 -6.587 -21.179 1.00 97.50 83 MET A C 1
ATOM 619 O O . MET A 1 83 ? 13.172 -6.964 -20.656 1.00 97.50 83 MET A O 1
ATOM 623 N N . ALA A 1 84 ? 15.392 -6.627 -20.534 1.00 97.88 84 ALA A N 1
ATOM 624 C CA . ALA A 1 84 ? 15.523 -7.063 -19.147 1.00 97.88 84 ALA A CA 1
ATOM 625 C C . ALA A 1 84 ? 14.729 -6.148 -18.206 1.00 97.88 84 ALA A C 1
ATOM 627 O O . ALA A 1 84 ? 13.975 -6.637 -17.363 1.00 97.88 84 ALA A O 1
ATOM 628 N N . VAL A 1 85 ? 14.829 -4.829 -18.394 1.00 97.88 85 VAL A N 1
ATOM 629 C CA . VAL A 1 85 ? 14.032 -3.855 -17.644 1.00 97.88 85 VAL A CA 1
ATOM 630 C C . VAL A 1 85 ? 12.538 -4.080 -17.861 1.00 97.88 85 VAL A C 1
ATOM 632 O O . VAL A 1 85 ? 11.801 -4.107 -16.881 1.00 97.88 85 VAL A O 1
ATOM 635 N N . THR A 1 86 ? 12.075 -4.279 -19.097 1.00 97.69 86 THR A N 1
ATOM 636 C CA . THR A 1 86 ? 10.662 -4.568 -19.375 1.00 97.69 86 THR A CA 1
ATOM 637 C C . THR A 1 86 ? 10.192 -5.793 -18.593 1.00 97.69 86 THR A C 1
ATOM 639 O O . THR A 1 86 ? 9.152 -5.736 -17.939 1.00 97.69 86 THR A O 1
ATOM 642 N N . GLY A 1 87 ? 10.972 -6.879 -18.596 1.00 96.31 87 GLY A N 1
ATOM 643 C CA . GLY A 1 87 ? 10.662 -8.086 -17.827 1.00 96.31 87 GLY A CA 1
ATOM 644 C C . GLY A 1 87 ? 10.586 -7.830 -16.319 1.00 96.31 87 GLY A C 1
ATOM 645 O O . GLY A 1 87 ? 9.618 -8.228 -15.670 1.00 96.31 87 GLY A O 1
ATOM 646 N N . ILE A 1 88 ? 11.567 -7.112 -15.765 1.00 95.62 88 ILE A N 1
ATOM 647 C CA . ILE A 1 88 ? 11.600 -6.762 -14.339 1.00 95.62 88 ILE A CA 1
ATOM 648 C C . ILE A 1 88 ? 10.415 -5.870 -13.972 1.00 95.62 88 ILE A C 1
ATOM 650 O O . ILE A 1 88 ? 9.758 -6.138 -12.972 1.00 95.62 88 ILE A O 1
ATOM 654 N N . LEU A 1 89 ? 10.093 -4.862 -14.786 1.00 95.06 89 LEU A N 1
ATOM 655 C CA . LEU A 1 89 ? 8.946 -3.981 -14.571 1.00 95.06 89 LEU A CA 1
ATOM 656 C C . LEU A 1 89 ? 7.628 -4.753 -14.591 1.00 95.06 89 LEU A C 1
ATOM 658 O O . LEU A 1 89 ? 6.771 -4.486 -13.761 1.00 95.06 89 LEU A O 1
ATOM 662 N N . LEU A 1 90 ? 7.455 -5.741 -15.473 1.00 93.12 90 LEU A N 1
ATOM 663 C CA . LEU A 1 90 ? 6.248 -6.575 -15.471 1.00 93.12 90 LEU A CA 1
ATOM 664 C C . LEU A 1 90 ? 6.089 -7.348 -14.154 1.00 93.12 90 LEU A C 1
ATOM 666 O O . LEU A 1 90 ? 4.986 -7.398 -13.612 1.00 93.12 90 LEU A O 1
ATOM 670 N N . VAL A 1 91 ? 7.174 -7.910 -13.613 1.00 90.25 91 VAL A N 1
ATOM 671 C CA . VAL A 1 91 ? 7.157 -8.610 -12.315 1.00 90.25 91 VAL A CA 1
ATOM 672 C C . VAL A 1 91 ? 6.947 -7.625 -11.166 1.00 90.25 91 VAL A C 1
ATOM 674 O O . VAL A 1 91 ? 6.072 -7.831 -10.326 1.00 90.25 91 VAL A O 1
ATOM 677 N N . MET A 1 92 ? 7.696 -6.523 -11.153 1.00 89.62 92 MET A N 1
ATOM 678 C CA . MET A 1 92 ? 7.614 -5.463 -10.148 1.00 89.62 92 MET A CA 1
ATOM 679 C C . MET A 1 92 ? 6.219 -4.835 -10.114 1.00 89.62 92 MET A C 1
ATOM 681 O O . MET A 1 92 ? 5.686 -4.587 -9.039 1.00 89.62 92 MET A O 1
ATOM 685 N N . ASN A 1 93 ? 5.570 -4.682 -11.268 1.00 89.62 93 ASN A N 1
ATOM 686 C CA . ASN A 1 93 ? 4.200 -4.198 -11.382 1.00 89.62 93 ASN A CA 1
ATOM 687 C C . ASN A 1 93 ? 3.164 -5.260 -11.009 1.00 89.62 93 ASN A C 1
ATOM 689 O O . ASN A 1 93 ? 1.999 -4.909 -10.862 1.00 89.62 93 ASN A O 1
ATOM 693 N N . LYS A 1 94 ? 3.525 -6.534 -10.856 1.00 85.44 94 LYS A N 1
ATOM 694 C CA . LYS A 1 94 ? 2.623 -7.553 -10.304 1.00 85.44 94 LYS A CA 1
ATOM 695 C C . LYS A 1 94 ? 2.714 -7.639 -8.791 1.00 85.44 94 LYS A C 1
ATOM 697 O O . LYS A 1 94 ? 1.676 -7.742 -8.155 1.00 85.44 94 LYS A O 1
ATOM 702 N N . ILE A 1 95 ? 3.921 -7.565 -8.241 1.00 82.94 95 ILE A N 1
ATOM 703 C CA . ILE A 1 95 ? 4.139 -7.652 -6.793 1.00 82.94 95 ILE A CA 1
ATOM 704 C C . ILE A 1 95 ? 3.935 -6.297 -6.098 1.00 82.94 95 ILE A C 1
ATOM 706 O O . ILE A 1 95 ? 3.434 -6.259 -4.994 1.00 82.94 95 ILE A O 1
ATOM 710 N N . GLN A 1 96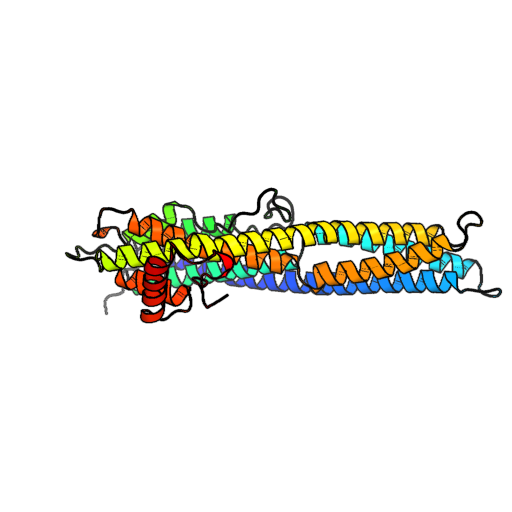 ? 4.307 -5.183 -6.734 1.00 86.56 96 GLN A N 1
ATOM 711 C CA . GLN A 1 96 ? 4.326 -3.823 -6.179 1.00 86.56 96 GLN A CA 1
ATOM 712 C C . GLN A 1 96 ? 4.908 -3.742 -4.754 1.00 86.56 96 GLN A C 1
ATOM 714 O O . GLN A 1 96 ? 4.172 -3.599 -3.777 1.00 86.56 96 GLN A O 1
ATOM 719 N N . PRO A 1 97 ? 6.246 -3.787 -4.609 1.00 89.94 97 PRO A N 1
ATOM 720 C CA . PRO A 1 97 ? 6.886 -3.953 -3.305 1.00 89.94 97 PRO A CA 1
ATOM 721 C C . PRO A 1 97 ? 6.523 -2.868 -2.279 1.00 89.94 97 PRO A C 1
ATOM 723 O O . PRO A 1 97 ? 6.379 -3.179 -1.103 1.00 89.94 97 PRO A O 1
ATOM 726 N N . SER A 1 98 ? 6.329 -1.617 -2.711 1.00 90.19 98 SER A N 1
ATOM 727 C CA . SER A 1 98 ? 5.902 -0.515 -1.834 1.00 90.19 98 SER A CA 1
ATOM 728 C C . SER A 1 98 ? 4.493 -0.702 -1.262 1.00 90.19 98 SER A C 1
ATOM 730 O O . SER A 1 98 ? 4.289 -0.457 -0.077 1.00 90.19 98 SER A O 1
ATOM 732 N N . GLN A 1 99 ? 3.546 -1.175 -2.076 1.00 90.00 99 GLN A N 1
ATOM 733 C CA . GLN A 1 99 ? 2.186 -1.509 -1.641 1.00 90.00 99 GLN A CA 1
ATOM 734 C C . GLN A 1 99 ? 2.221 -2.639 -0.615 1.00 90.00 99 GLN A C 1
ATOM 736 O O . GLN A 1 99 ? 1.714 -2.521 0.496 1.00 90.00 99 GLN A O 1
ATOM 741 N N . LEU A 1 100 ? 2.935 -3.705 -0.969 1.00 88.69 100 LEU A N 1
ATOM 742 C CA . LEU A 1 100 ? 3.119 -4.860 -0.113 1.00 88.69 100 LEU A CA 1
ATOM 743 C C . LEU A 1 100 ? 3.786 -4.510 1.213 1.00 88.69 100 LEU A C 1
ATOM 745 O O . LEU A 1 100 ? 3.458 -5.126 2.221 1.00 88.69 100 LEU A O 1
ATOM 749 N N . ALA A 1 101 ? 4.760 -3.602 1.229 1.00 91.88 101 ALA A N 1
ATOM 750 C CA . ALA A 1 101 ? 5.402 -3.170 2.464 1.00 91.88 101 ALA A CA 1
ATOM 751 C C . ALA A 1 101 ? 4.386 -2.507 3.404 1.00 91.88 101 ALA A C 1
ATOM 753 O O . ALA A 1 101 ? 4.383 -2.810 4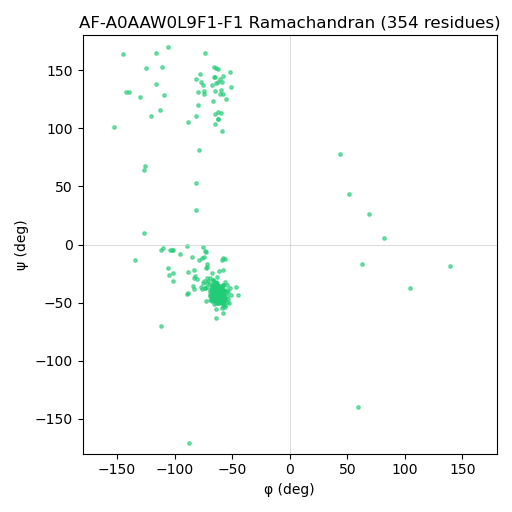.597 1.00 91.88 101 ALA A O 1
ATOM 754 N N . GLU A 1 102 ? 3.495 -1.676 2.858 1.00 92.19 102 GLU A N 1
ATOM 755 C CA . GLU A 1 102 ? 2.453 -0.993 3.627 1.00 92.19 102 GLU A CA 1
ATOM 756 C C . GLU A 1 102 ? 1.442 -1.964 4.231 1.00 92.19 102 GLU A C 1
ATOM 758 O O . GLU A 1 102 ? 1.178 -1.907 5.431 1.00 92.19 102 GLU A O 1
ATOM 763 N N . GLU A 1 103 ? 0.991 -2.950 3.454 1.00 89.69 103 GLU A N 1
ATOM 764 C CA . GLU A 1 103 ? 0.134 -4.023 3.967 1.00 89.69 103 GLU A CA 1
ATOM 765 C C . GLU A 1 103 ? 0.772 -4.737 5.172 1.00 89.69 103 GLU A C 1
ATOM 767 O O . GLU A 1 103 ? 0.091 -5.052 6.147 1.00 89.69 103 GLU A O 1
ATOM 772 N N . GLN A 1 104 ? 2.093 -4.967 5.158 1.00 91.94 104 GLN A N 1
ATOM 773 C CA . GLN A 1 104 ? 2.766 -5.604 6.297 1.00 91.94 104 GLN A CA 1
ATOM 774 C C . GLN A 1 104 ? 2.938 -4.677 7.498 1.00 91.94 104 GLN A C 1
ATOM 776 O O . GLN A 1 104 ? 2.904 -5.154 8.633 1.00 91.94 104 GLN A O 1
ATOM 781 N N . ARG A 1 105 ? 3.109 -3.366 7.290 1.00 93.00 105 ARG A N 1
ATOM 782 C CA . ARG A 1 105 ? 3.103 -2.405 8.404 1.00 93.00 105 ARG A CA 1
ATOM 783 C C . ARG A 1 105 ? 1.748 -2.407 9.099 1.00 93.00 105 ARG A C 1
ATOM 785 O O . ARG A 1 105 ? 1.701 -2.454 10.329 1.00 93.00 105 ARG A O 1
ATOM 792 N N . ASN A 1 106 ? 0.664 -2.443 8.327 1.00 90.94 106 ASN A N 1
ATOM 793 C CA . ASN A 1 106 ? -0.686 -2.509 8.875 1.00 90.94 106 ASN A CA 1
ATOM 794 C C . ASN A 1 106 ? -0.973 -3.838 9.575 1.00 90.94 106 ASN A C 1
ATOM 796 O O . ASN A 1 106 ? -1.492 -3.817 10.692 1.00 90.94 106 ASN A O 1
ATOM 800 N N . ALA A 1 107 ? -0.528 -4.966 9.019 1.00 91.94 107 ALA A N 1
ATOM 801 C CA . ALA A 1 107 ? -0.574 -6.255 9.708 1.00 91.94 107 ALA A CA 1
ATOM 802 C C . ALA A 1 107 ? 0.190 -6.217 11.046 1.00 91.94 107 ALA A C 1
ATOM 804 O O . ALA A 1 107 ? -0.3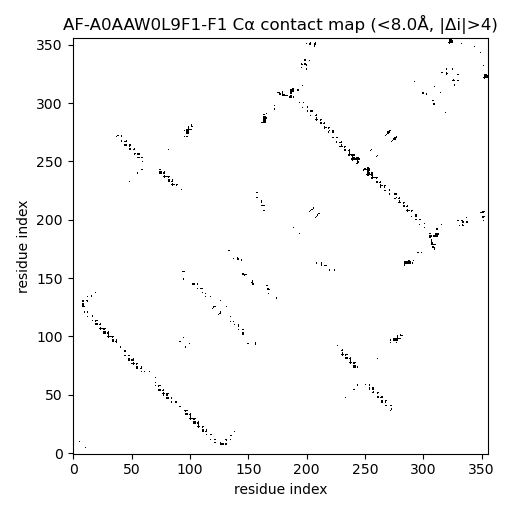68 -6.549 12.090 1.00 91.94 107 ALA A O 1
ATOM 805 N N . SER A 1 108 ? 1.440 -5.737 11.043 1.00 95.75 108 SER A N 1
ATOM 806 C CA . SER A 1 108 ? 2.267 -5.615 12.252 1.00 95.75 108 SER A CA 1
ATOM 807 C C . SER A 1 108 ? 1.596 -4.741 13.319 1.00 95.75 108 SER A C 1
ATOM 809 O O . SER A 1 108 ? 1.562 -5.109 14.494 1.00 95.75 108 SER A O 1
ATOM 811 N N . ARG A 1 109 ? 0.982 -3.618 12.920 1.00 93.94 109 ARG A N 1
ATOM 812 C CA . ARG A 1 109 ? 0.216 -2.748 13.825 1.00 93.94 109 ARG A CA 1
ATOM 813 C C . ARG A 1 109 ? -0.989 -3.469 14.434 1.00 93.94 109 ARG A C 1
ATOM 815 O O . ARG A 1 109 ? -1.211 -3.339 15.635 1.00 93.94 109 ARG A O 1
ATOM 822 N N . LEU A 1 110 ? -1.758 -4.206 13.634 1.00 92.56 110 LEU A N 1
ATOM 823 C CA . LEU A 1 110 ? -2.955 -4.917 14.096 1.00 92.56 110 LEU A CA 1
ATOM 824 C C . LEU A 1 110 ? -2.609 -6.089 15.022 1.00 92.56 110 LEU A C 1
ATOM 826 O O . LEU A 1 110 ? -3.243 -6.240 16.064 1.00 92.56 110 LEU A O 1
ATOM 830 N N . PHE A 1 111 ? -1.563 -6.861 14.717 1.00 95.12 111 PHE A N 1
ATOM 831 C CA . PHE A 1 111 ? -1.070 -7.893 15.635 1.00 95.12 111 PHE A CA 1
ATOM 832 C C . PHE A 1 111 ? -0.536 -7.288 16.937 1.00 95.12 111 PHE A C 1
ATOM 834 O O . PHE A 1 111 ? -0.810 -7.819 18.010 1.00 95.12 111 PHE A O 1
ATOM 841 N N . LYS A 1 112 ? 0.131 -6.128 16.886 1.00 96.62 112 LYS A N 1
ATOM 842 C CA . LYS A 1 112 ? 0.545 -5.417 18.103 1.00 96.62 112 LYS A CA 1
ATOM 843 C C . LYS A 1 112 ? -0.650 -4.985 18.959 1.00 96.62 112 LYS A C 1
ATOM 845 O O . LYS A 1 112 ? -0.588 -5.087 20.179 1.00 96.62 112 LYS A O 1
ATOM 850 N N . GLN A 1 113 ? -1.729 -4.511 18.335 1.00 92.62 113 GLN A N 1
ATOM 851 C CA . GLN A 1 113 ? -2.969 -4.179 19.045 1.00 92.62 113 GLN A CA 1
ATOM 852 C C . GLN A 1 113 ? -3.577 -5.425 19.697 1.00 92.62 113 GLN A C 1
ATOM 854 O O . GLN A 1 113 ? -3.846 -5.408 20.893 1.00 92.62 113 GLN A O 1
ATOM 859 N N . LEU A 1 114 ? -3.671 -6.533 18.957 1.00 93.50 114 LEU A N 1
ATOM 860 C CA . LEU A 1 114 ? -4.151 -7.810 19.488 1.00 93.50 114 LEU A CA 1
ATOM 861 C C . LEU A 1 114 ? -3.297 -8.318 20.662 1.00 93.50 114 LEU A C 1
ATOM 863 O O . LEU A 1 114 ? -3.833 -8.855 21.628 1.00 93.50 114 LEU A O 1
ATOM 867 N N . HIS A 1 115 ? -1.977 -8.127 20.608 1.00 95.94 115 HIS A N 1
ATOM 868 C CA . HIS A 1 115 ? -1.076 -8.482 21.703 1.00 95.94 115 HIS A CA 1
ATOM 869 C C . HIS A 1 115 ? -1.422 -7.721 22.989 1.00 95.94 115 HIS A C 1
ATOM 871 O O . HIS A 1 115 ? -1.542 -8.327 24.054 1.00 95.94 115 HIS A O 1
ATOM 877 N N . GLU A 1 116 ? -1.596 -6.399 22.896 1.00 93.56 116 GLU A N 1
ATOM 878 C CA . GLU A 1 116 ? -1.952 -5.574 24.054 1.00 93.56 116 GLU A CA 1
ATOM 879 C C . GLU A 1 116 ? -3.369 -5.883 24.562 1.00 93.56 116 GLU A C 1
ATOM 881 O O . GLU A 1 116 ? -3.578 -5.910 25.774 1.00 93.56 116 GLU A O 1
ATOM 886 N N . ASP A 1 117 ? -4.313 -6.212 23.676 1.00 90.19 117 ASP A N 1
ATOM 887 C CA . ASP A 1 117 ? -5.666 -6.635 24.056 1.00 90.19 117 ASP A CA 1
ATOM 888 C C . ASP A 1 117 ? -5.651 -7.949 24.860 1.00 90.19 117 ASP A C 1
ATOM 890 O O . ASP A 1 117 ? -6.301 -8.061 25.908 1.00 90.19 117 ASP A O 1
ATOM 894 N N . ILE A 1 118 ? -4.872 -8.947 24.421 1.00 91.62 118 ILE A N 1
ATOM 895 C CA . ILE A 1 118 ? -4.715 -10.220 25.147 1.00 91.62 118 ILE A CA 1
ATOM 896 C C . ILE A 1 118 ? -4.031 -9.980 26.498 1.00 91.62 118 ILE A C 1
ATOM 898 O O . ILE A 1 118 ? -4.484 -10.481 27.529 1.00 91.62 118 ILE A O 1
ATOM 902 N N . LYS A 1 119 ? -2.974 -9.165 26.523 1.00 93.25 119 LYS A N 1
ATOM 903 C CA . LYS A 1 119 ? -2.258 -8.797 27.750 1.00 93.25 119 LYS A CA 1
ATOM 904 C C . LYS A 1 119 ? -3.159 -8.070 28.749 1.00 93.25 119 LYS A C 1
ATOM 906 O O . LYS A 1 119 ? -3.090 -8.347 29.945 1.00 93.25 119 LYS A O 1
ATOM 911 N N . MET A 1 120 ? -4.020 -7.172 28.273 1.00 88.19 120 MET A N 1
ATOM 912 C CA . MET A 1 120 ? -5.015 -6.491 29.099 1.00 88.19 120 MET A CA 1
ATOM 913 C C . MET A 1 120 ? -6.035 -7.483 29.668 1.00 88.19 120 MET A C 1
ATOM 915 O O . MET A 1 120 ? -6.330 -7.432 30.862 1.00 88.19 120 MET A O 1
ATOM 919 N N . THR A 1 121 ? -6.508 -8.427 28.849 1.00 87.06 121 THR A N 1
ATOM 920 C CA . THR A 1 121 ? -7.428 -9.497 29.275 1.00 87.06 121 THR A CA 1
ATOM 921 C C . THR A 1 121 ? -6.801 -10.357 30.379 1.00 87.06 121 THR A C 1
ATOM 923 O O . THR A 1 121 ? -7.421 -10.577 31.417 1.00 87.06 121 THR A O 1
ATOM 926 N N . LEU A 1 122 ? -5.534 -10.753 30.219 1.00 88.38 122 LEU A N 1
ATOM 927 C CA . LEU A 1 122 ? -4.764 -11.503 31.222 1.00 88.38 122 LEU A CA 1
ATOM 928 C C . LEU A 1 122 ? -4.531 -10.721 32.530 1.00 88.38 122 LEU A C 1
ATOM 930 O O . LEU A 1 122 ? -4.428 -11.325 33.601 1.00 88.38 122 LEU A O 1
ATOM 934 N N . ALA A 1 123 ? -4.397 -9.394 32.450 1.00 87.62 123 ALA A N 1
ATOM 935 C CA . ALA A 1 123 ? -4.105 -8.538 33.599 1.00 87.62 123 ALA A CA 1
ATOM 936 C C . ALA A 1 123 ? -5.353 -8.164 34.414 1.00 87.62 123 ALA A C 1
ATOM 938 O O . ALA A 1 123 ? -5.269 -8.075 35.640 1.00 87.62 123 ALA A O 1
ATOM 939 N N . LEU A 1 124 ? -6.483 -7.914 33.744 1.00 78.00 124 LEU A N 1
ATOM 940 C CA . LEU A 1 124 ? -7.678 -7.322 34.354 1.00 78.00 124 LEU A CA 1
ATOM 941 C C . LEU A 1 124 ? -8.810 -8.321 34.611 1.00 78.00 124 LEU A C 1
ATOM 943 O O . LEU A 1 124 ? -9.623 -8.084 35.503 1.00 78.00 124 LEU A O 1
ATOM 947 N N . GLN A 1 125 ? -8.890 -9.412 33.847 1.00 71.31 125 GLN A N 1
ATOM 948 C CA . GLN A 1 125 ? -10.006 -10.360 33.906 1.00 71.31 125 GLN A CA 1
ATOM 949 C C . GLN A 1 125 ? -9.540 -11.744 34.368 1.00 71.31 125 GLN A C 1
ATOM 951 O O . GLN A 1 125 ? -8.346 -12.038 34.405 1.00 71.31 125 GLN A O 1
ATOM 956 N N . ASN A 1 126 ? -10.492 -12.598 34.753 1.00 81.06 126 ASN A N 1
ATOM 957 C CA . ASN A 1 126 ? -10.256 -14.037 34.851 1.00 81.06 126 ASN A CA 1
ATOM 958 C C . ASN A 1 126 ? -10.572 -14.631 33.476 1.00 81.06 126 ASN A C 1
ATOM 960 O O . ASN A 1 126 ? -11.756 -14.714 33.151 1.00 81.06 126 ASN A O 1
ATOM 964 N N . PRO A 1 127 ? -9.561 -15.012 32.675 1.00 83.94 127 PRO A N 1
ATOM 965 C CA . PRO A 1 127 ? -9.804 -15.431 31.305 1.00 83.94 127 PRO A CA 1
ATOM 966 C C . PRO A 1 127 ? -10.676 -16.677 31.218 1.00 83.94 127 PRO A C 1
ATOM 968 O O . PRO A 1 127 ? -10.498 -17.628 31.991 1.00 83.94 127 PRO A O 1
ATOM 971 N N . THR A 1 128 ? -11.582 -16.662 30.250 1.00 86.75 128 THR A N 1
ATOM 972 C CA . THR A 1 128 ? -12.527 -17.740 29.944 1.00 86.75 128 THR A CA 1
ATOM 973 C C . THR A 1 128 ? -12.127 -18.489 28.670 1.00 86.75 128 THR A C 1
ATOM 975 O O . THR A 1 128 ? -11.213 -18.072 27.959 1.00 86.75 128 THR A O 1
ATOM 978 N N . GLU A 1 129 ? -12.782 -19.617 28.380 1.00 86.88 129 GLU A N 1
ATOM 979 C CA . GLU A 1 129 ? -12.584 -20.314 27.097 1.00 86.88 129 GLU A CA 1
ATOM 980 C C . GLU A 1 129 ? -13.050 -19.448 25.909 1.00 86.88 129 GLU A C 1
ATOM 982 O O . GLU A 1 129 ? -12.392 -19.447 24.871 1.00 86.88 129 GLU A O 1
ATOM 987 N N . ASP A 1 130 ? -14.082 -18.617 26.094 1.00 86.12 130 ASP A N 1
ATOM 988 C CA . ASP A 1 130 ? -14.562 -17.674 25.075 1.00 86.12 130 ASP A CA 1
ATOM 989 C C . ASP A 1 130 ? -13.501 -16.611 24.730 1.00 86.12 130 ASP A C 1
ATOM 991 O O . ASP A 1 130 ? -13.339 -16.242 23.568 1.00 86.12 130 ASP A O 1
ATOM 995 N N . ASP A 1 131 ? -12.715 -16.152 25.714 1.00 86.31 131 ASP A N 1
ATOM 996 C CA . ASP A 1 131 ? -11.597 -15.226 25.472 1.00 86.31 131 ASP A CA 1
ATOM 997 C C . ASP A 1 131 ? -10.482 -15.866 24.634 1.00 86.31 131 ASP A C 1
ATOM 999 O O . ASP A 1 131 ? -9.852 -15.191 23.815 1.00 86.31 131 ASP A O 1
ATOM 1003 N N . VAL A 1 132 ? -10.231 -17.164 24.838 1.00 89.88 132 VAL A N 1
ATOM 1004 C CA . VAL A 1 132 ? -9.267 -17.940 24.043 1.00 89.88 132 VAL A CA 1
ATOM 1005 C C . VAL A 1 132 ? -9.769 -18.081 22.609 1.00 89.88 132 VAL A C 1
ATOM 1007 O O . VAL A 1 132 ? -9.006 -17.842 21.670 1.00 89.88 132 VAL A O 1
ATOM 1010 N N . GLU A 1 133 ? -11.044 -18.433 22.430 1.00 90.38 133 GLU A N 1
ATOM 1011 C CA . GLU A 1 133 ? -11.664 -18.558 21.112 1.00 90.38 133 GLU A CA 1
ATOM 1012 C C . GLU A 1 133 ? -11.670 -17.218 20.360 1.00 90.38 133 GLU A C 1
ATOM 1014 O O . GLU A 1 133 ? -11.280 -17.167 19.192 1.00 90.38 133 GLU A O 1
ATOM 1019 N N . ASP A 1 134 ? -12.023 -16.118 21.028 1.00 87.25 134 ASP A N 1
ATOM 1020 C CA . ASP A 1 134 ? -11.989 -14.763 20.469 1.00 87.25 134 ASP A CA 1
ATOM 1021 C C . ASP A 1 134 ? -10.573 -14.369 20.018 1.00 87.25 134 ASP A C 1
ATOM 1023 O O . ASP A 1 134 ? -10.372 -13.936 18.879 1.00 87.25 134 ASP A O 1
ATOM 1027 N N . ALA A 1 135 ? -9.563 -14.576 20.870 1.00 91.06 135 ALA A N 1
ATOM 1028 C CA . ALA A 1 135 ? -8.171 -14.297 20.527 1.00 91.06 135 ALA A CA 1
ATOM 1029 C C . ALA A 1 135 ? -7.700 -15.137 19.327 1.00 91.06 135 ALA A C 1
ATOM 1031 O O . ALA A 1 135 ? -7.085 -14.605 18.401 1.00 91.06 135 ALA A O 1
ATOM 1032 N N . MET A 1 136 ? -8.033 -16.431 19.300 1.00 92.12 136 MET A N 1
ATOM 1033 C CA . MET A 1 136 ? -7.691 -17.327 18.195 1.00 92.12 136 MET A CA 1
ATOM 1034 C C . MET A 1 136 ? -8.374 -16.906 16.887 1.00 92.12 136 MET A C 1
ATOM 1036 O O . MET A 1 136 ? -7.717 -16.815 15.847 1.00 92.12 136 MET A O 1
ATOM 1040 N N . ASN A 1 137 ? -9.664 -16.573 16.929 1.00 90.06 137 ASN A N 1
ATOM 1041 C CA . ASN A 1 137 ? -10.411 -16.090 15.769 1.00 90.06 137 ASN A CA 1
ATOM 1042 C C . ASN A 1 137 ? -9.835 -14.777 15.223 1.00 90.06 137 ASN A C 1
ATOM 1044 O O . ASN A 1 137 ? -9.750 -14.607 14.004 1.00 90.06 137 ASN A O 1
ATOM 1048 N N . LYS A 1 138 ? -9.374 -13.872 16.096 1.00 89.62 138 LYS A N 1
ATOM 1049 C CA . LYS A 1 138 ? -8.694 -12.630 15.695 1.00 89.62 138 LYS A CA 1
ATOM 1050 C C . LYS A 1 138 ? -7.361 -12.894 15.004 1.00 89.62 138 LYS A C 1
ATOM 1052 O O . LYS A 1 138 ? -7.104 -12.287 13.967 1.00 89.62 138 LYS A O 1
ATOM 1057 N N . VAL A 1 139 ? -6.549 -13.821 15.518 1.00 91.75 139 VAL A N 1
ATOM 1058 C CA . VAL A 1 139 ? -5.302 -14.233 14.847 1.00 91.75 139 VAL A CA 1
ATOM 1059 C C . VAL A 1 139 ? -5.597 -14.756 13.443 1.00 91.75 139 VAL A C 1
ATOM 1061 O O . VAL A 1 139 ? -5.009 -14.280 12.474 1.00 91.75 139 VAL A O 1
ATOM 1064 N N . LEU A 1 140 ? -6.552 -15.680 13.313 1.00 90.62 140 LEU A N 1
ATOM 1065 C CA . LEU A 1 140 ? -6.909 -16.279 12.025 1.00 90.62 140 LEU A CA 1
ATOM 1066 C C . LEU A 1 140 ? -7.510 -15.261 11.045 1.00 90.62 140 LEU A C 1
ATOM 1068 O O . LEU A 1 140 ? -7.254 -15.334 9.841 1.00 90.62 140 LEU A O 1
ATOM 1072 N N . ALA A 1 141 ? -8.298 -14.303 11.539 1.00 88.88 141 ALA A N 1
ATOM 1073 C CA . ALA A 1 141 ? -8.839 -13.221 10.724 1.00 88.88 141 ALA A CA 1
ATOM 1074 C C . ALA A 1 141 ? -7.725 -12.322 10.167 1.00 88.88 141 ALA A C 1
ATOM 1076 O O . ALA A 1 141 ? -7.742 -12.014 8.974 1.00 88.88 141 ALA A O 1
ATOM 1077 N N . LEU A 1 142 ? -6.737 -11.960 10.993 1.00 89.75 142 LEU A N 1
ATOM 1078 C CA . LEU A 1 142 ? -5.589 -11.162 10.561 1.00 89.75 142 LEU A CA 1
ATOM 1079 C C . LEU A 1 142 ? -4.692 -11.922 9.576 1.00 89.75 142 LEU A C 1
ATOM 1081 O O . LEU A 1 142 ? -4.346 -11.364 8.535 1.00 89.75 142 LEU A O 1
ATOM 1085 N N . ASP A 1 143 ? -4.388 -13.196 9.841 1.00 88.50 143 ASP A N 1
ATOM 1086 C CA . ASP A 1 143 ? -3.609 -14.050 8.929 1.00 88.50 143 ASP A CA 1
ATOM 1087 C C . ASP A 1 143 ? -4.297 -14.175 7.553 1.00 88.50 143 ASP A C 1
ATOM 1089 O O . ASP A 1 143 ? -3.640 -14.193 6.509 1.00 88.50 143 ASP A O 1
ATOM 1093 N N . LYS A 1 144 ? -5.636 -14.219 7.530 1.00 85.69 144 LYS A N 1
ATOM 1094 C CA . LYS A 1 144 ? -6.426 -14.243 6.292 1.00 85.69 144 LYS A CA 1
ATOM 1095 C C . LYS A 1 144 ? -6.462 -12.888 5.582 1.00 85.69 144 LYS A C 1
ATOM 1097 O O . LYS A 1 144 ? -6.470 -12.860 4.352 1.00 85.69 144 LYS A O 1
ATOM 1102 N N . ALA A 1 145 ? -6.529 -11.788 6.330 1.00 83.31 145 ALA A N 1
ATOM 1103 C CA . ALA A 1 145 ? -6.558 -10.436 5.777 1.00 83.31 145 ALA A CA 1
ATOM 1104 C C . ALA A 1 145 ? -5.200 -10.020 5.185 1.00 83.31 145 ALA A C 1
ATOM 1106 O O . ALA A 1 145 ? -5.172 -9.285 4.201 1.00 83.31 145 ALA A O 1
ATOM 1107 N N . TYR A 1 146 ? -4.094 -10.527 5.743 1.00 85.12 146 TYR A N 1
ATOM 1108 C CA . TYR A 1 146 ? -2.726 -10.180 5.346 1.00 85.12 146 TYR A CA 1
ATOM 1109 C C . TYR A 1 146 ? -1.885 -11.413 4.987 1.00 85.12 146 TYR A C 1
ATOM 1111 O O . TYR A 1 146 ? -0.907 -11.733 5.673 1.00 85.12 146 TYR A O 1
ATOM 1119 N N . PRO A 1 147 ? -2.221 -12.109 3.887 1.00 81.31 147 PRO A N 1
ATOM 1120 C CA . PRO A 1 147 ? -1.492 -13.294 3.470 1.00 81.31 147 PRO A CA 1
ATOM 1121 C C . PRO A 1 147 ? -0.039 -12.957 3.099 1.00 81.31 147 PRO A C 1
ATOM 1123 O O . PRO A 1 147 ? 0.261 -11.969 2.428 1.00 81.31 147 PRO A O 1
ATOM 1126 N N . LEU A 1 148 ? 0.885 -13.824 3.511 1.00 77.50 148 LEU A N 1
ATOM 1127 C CA . LEU A 1 148 ? 2.318 -13.683 3.229 1.00 77.50 148 LEU A CA 1
ATOM 1128 C C . LEU A 1 148 ? 2.749 -14.035 1.790 1.00 77.50 148 LEU A C 1
ATOM 1130 O O . LEU A 1 148 ? 3.711 -13.418 1.316 1.00 77.50 148 LEU A O 1
ATOM 1134 N N . PRO A 1 149 ? 2.119 -15.003 1.082 1.00 70.94 149 PRO A N 1
ATOM 1135 C CA . PRO A 1 149 ? 2.553 -15.384 -0.259 1.00 70.94 149 PRO A CA 1
ATOM 1136 C C . PRO A 1 149 ? 2.510 -14.231 -1.271 1.00 70.94 149 PRO A C 1
ATOM 1138 O O . PRO A 1 149 ? 1.509 -13.534 -1.416 1.00 70.94 149 PRO A O 1
ATOM 1141 N N . LEU A 1 150 ? 3.600 -14.084 -2.030 1.00 63.06 150 LEU A N 1
ATOM 1142 C CA . LEU A 1 150 ? 3.786 -13.022 -3.028 1.00 63.06 150 LEU A CA 1
ATOM 1143 C C . LEU A 1 150 ? 3.047 -13.274 -4.356 1.00 63.06 150 LEU A C 1
ATOM 1145 O O . LEU A 1 150 ? 2.967 -12.381 -5.193 1.00 63.06 150 LEU A O 1
ATOM 1149 N N . LEU A 1 151 ? 2.550 -14.492 -4.588 1.00 54.31 151 LEU A N 1
ATOM 1150 C CA . LEU A 1 151 ? 1.869 -14.892 -5.820 1.00 54.31 151 LEU A CA 1
ATOM 1151 C C . LEU A 1 151 ? 0.705 -15.834 -5.473 1.00 54.31 151 LEU A C 1
ATOM 1153 O O . LEU A 1 151 ? 0.890 -16.792 -4.727 1.00 54.31 151 LEU A O 1
ATOM 1157 N N . GLY A 1 152 ? -0.485 -15.573 -6.024 1.00 51.78 152 GLY A N 1
ATOM 1158 C CA . GLY A 1 152 ? -1.643 -16.483 -5.988 1.00 51.78 152 GLY A CA 1
ATOM 1159 C C . GLY A 1 152 ? -2.772 -16.119 -5.013 1.00 51.78 152 GLY A C 1
ATOM 1160 O O . GLY A 1 152 ? -3.932 -16.276 -5.379 1.00 51.78 152 GLY A O 1
ATOM 1161 N N . THR A 1 153 ? -2.469 -15.602 -3.818 1.00 55.06 153 THR A N 1
ATOM 1162 C CA . THR A 1 153 ? -3.479 -15.282 -2.777 1.00 55.06 153 THR A CA 1
ATOM 1163 C C . THR A 1 153 ? -3.408 -13.846 -2.250 1.00 55.06 153 THR A C 1
ATOM 1165 O O . THR A 1 153 ? -4.038 -13.535 -1.246 1.00 55.06 153 THR A O 1
ATOM 1168 N N . MET A 1 154 ? -2.619 -12.983 -2.887 1.00 56.81 154 MET A N 1
ATOM 1169 C CA . MET A 1 154 ? -2.446 -11.582 -2.491 1.00 56.81 154 MET A CA 1
ATOM 1170 C C . MET A 1 154 ? -3.745 -10.789 -2.672 1.00 56.81 154 MET A C 1
ATOM 1172 O O . MET A 1 154 ? -4.553 -11.115 -3.549 1.00 56.81 154 MET A O 1
ATOM 1176 N N . LEU A 1 155 ? -3.918 -9.728 -1.879 1.00 59.84 155 LEU A N 1
ATOM 1177 C CA . LEU A 1 155 ? -4.902 -8.695 -2.183 1.00 59.84 155 LEU A CA 1
ATOM 1178 C C . LEU A 1 155 ? -4.694 -8.225 -3.627 1.00 59.84 155 LEU A C 1
ATOM 1180 O O . LEU A 1 155 ? -3.568 -8.069 -4.102 1.00 59.84 155 LEU A O 1
ATOM 1184 N N . ASP A 1 156 ? -5.792 -8.085 -4.367 1.00 60.62 156 ASP A N 1
ATOM 1185 C CA . ASP A 1 156 ? -5.708 -7.679 -5.764 1.00 60.62 156 ASP A CA 1
ATOM 1186 C C . ASP A 1 156 ? -5.085 -6.281 -5.823 1.00 60.62 156 ASP A C 1
ATOM 1188 O O . ASP A 1 156 ? -5.709 -5.319 -5.383 1.00 60.62 156 ASP A O 1
ATOM 1192 N N . LYS A 1 157 ? -3.876 -6.169 -6.395 1.00 67.62 157 LYS A N 1
ATOM 1193 C CA . LYS A 1 157 ? -3.194 -4.888 -6.660 1.00 67.62 157 LYS A CA 1
ATOM 1194 C C . LYS A 1 157 ? -4.144 -3.883 -7.318 1.00 67.62 157 LYS A C 1
ATOM 1196 O O . LYS A 1 157 ? -4.068 -2.675 -7.100 1.00 67.62 157 LYS A O 1
ATOM 1201 N N . PHE A 1 158 ? -5.023 -4.382 -8.184 1.00 71.94 158 PHE A N 1
ATOM 1202 C CA . PHE A 1 158 ? -5.879 -3.581 -9.035 1.00 71.94 158 PHE A CA 1
ATOM 1203 C C . PHE A 1 158 ? -7.348 -3.964 -8.880 1.00 71.94 158 PHE A C 1
ATOM 1205 O O . PHE A 1 158 ? -7.981 -4.339 -9.876 1.00 71.94 158 PHE A O 1
ATOM 1212 N N . PRO A 1 159 ? -7.935 -3.765 -7.685 1.00 75.44 159 PRO A N 1
ATOM 1213 C CA . PRO A 1 159 ? -9.270 -4.255 -7.416 1.00 75.44 159 PRO A CA 1
ATOM 1214 C C . PRO A 1 159 ? -10.265 -3.621 -8.393 1.00 75.44 159 PRO A C 1
ATOM 1216 O O . PRO A 1 159 ? -10.155 -2.448 -8.785 1.00 75.44 159 PRO A O 1
ATOM 1219 N N . LYS A 1 160 ? -11.247 -4.415 -8.832 1.00 78.12 160 LYS A N 1
ATOM 1220 C CA . LYS A 1 160 ? -12.309 -3.943 -9.740 1.00 78.12 160 LYS A CA 1
ATOM 1221 C C . LYS A 1 160 ? -13.163 -2.856 -9.089 1.00 78.12 160 LYS A C 1
ATOM 1223 O O . LYS A 1 160 ? -13.616 -1.940 -9.772 1.00 78.12 160 LYS A O 1
ATOM 1228 N N . LYS A 1 161 ? -13.351 -2.951 -7.773 1.00 82.06 161 LYS A N 1
ATOM 1229 C CA . LYS A 1 161 ? -14.061 -1.984 -6.942 1.00 82.06 161 LYS A CA 1
ATOM 1230 C C . LYS A 1 161 ? -13.178 -1.641 -5.748 1.00 82.06 161 LYS A C 1
ATOM 1232 O O . LYS A 1 161 ? -12.705 -2.539 -5.065 1.00 82.06 161 LYS A O 1
ATOM 1237 N N . VAL A 1 162 ? -12.944 -0.349 -5.535 1.00 80.50 162 VAL A N 1
ATOM 1238 C CA . VAL A 1 162 ? -12.246 0.135 -4.340 1.00 80.50 162 VAL A CA 1
ATOM 1239 C C . VAL A 1 162 ? -13.245 0.169 -3.198 1.00 80.50 162 VAL A C 1
ATOM 1241 O O . VAL A 1 162 ? -14.266 0.856 -3.302 1.00 80.50 162 VAL A O 1
ATOM 1244 N N . GLU A 1 163 ? -12.940 -0.583 -2.151 1.00 82.69 163 GLU A N 1
ATOM 1245 C CA . GLU A 1 163 ? -13.698 -0.642 -0.907 1.00 82.69 163 GLU A CA 1
ATOM 1246 C C . GLU A 1 163 ? -12.759 -0.334 0.269 1.00 82.69 163 GLU A C 1
ATOM 1248 O O . GLU A 1 163 ? -11.551 -0.582 0.154 1.00 82.69 163 GLU A O 1
ATOM 1253 N N . PRO A 1 164 ? -13.292 0.220 1.372 1.00 80.94 164 PRO A N 1
ATOM 1254 C CA . PRO A 1 164 ? -12.547 0.378 2.614 1.00 80.94 164 PRO A CA 1
ATOM 1255 C C . PRO A 1 164 ? -11.906 -0.938 3.058 1.00 80.94 164 PRO A C 1
ATOM 1257 O O . PRO A 1 164 ? -12.447 -2.021 2.817 1.00 80.94 164 PRO A O 1
ATOM 1260 N N . ALA A 1 165 ? -10.759 -0.858 3.724 1.00 79.25 165 ALA A N 1
ATOM 1261 C CA . ALA A 1 165 ? -10.151 -2.040 4.311 1.00 79.25 165 ALA A CA 1
ATOM 1262 C C . ALA A 1 165 ? -11.031 -2.629 5.427 1.00 79.25 165 ALA A C 1
ATOM 1264 O O . ALA A 1 165 ? -11.495 -1.913 6.310 1.00 79.25 165 ALA A O 1
ATOM 1265 N N . VAL A 1 166 ? -11.254 -3.946 5.386 1.00 76.62 166 VAL A N 1
ATOM 1266 C CA . VAL A 1 166 ? -12.022 -4.678 6.402 1.00 76.62 166 VAL A CA 1
ATOM 1267 C C . VAL A 1 166 ? -11.115 -5.733 7.016 1.00 76.62 166 VAL A C 1
ATOM 1269 O O . VAL A 1 166 ? -10.748 -6.703 6.356 1.00 76.62 166 VAL A O 1
ATOM 1272 N N . TRP A 1 167 ? -10.743 -5.530 8.278 1.00 73.81 167 TRP A N 1
ATOM 1273 C CA . TRP A 1 167 ? -9.799 -6.402 8.992 1.00 73.81 167 TRP A CA 1
ATOM 1274 C C . TRP A 1 167 ? -10.487 -7.373 9.949 1.00 73.81 167 TRP A C 1
ATOM 1276 O O . TRP A 1 167 ? -9.952 -8.438 10.243 1.00 73.81 167 TRP A O 1
ATOM 1286 N N . TRP A 1 168 ? -11.685 -7.015 10.413 1.00 74.94 168 TRP A N 1
ATOM 1287 C CA . TRP A 1 168 ? -12.419 -7.764 11.422 1.00 74.94 168 TRP A CA 1
ATOM 1288 C C . TRP A 1 168 ? -13.734 -8.310 10.853 1.00 74.94 168 TRP A C 1
ATOM 1290 O O . TRP A 1 168 ? -14.436 -7.602 10.127 1.00 74.94 168 TRP A O 1
ATOM 1300 N N . PRO A 1 169 ? -14.110 -9.558 11.172 1.00 62.50 169 PRO A N 1
ATOM 1301 C CA . PRO A 1 169 ? -15.432 -10.078 10.844 1.00 62.50 169 PRO A CA 1
ATOM 1302 C C . PRO A 1 169 ? -16.540 -9.283 11.550 1.00 62.50 169 PRO A C 1
ATOM 1304 O O . PRO A 1 169 ? -16.361 -8.843 12.676 1.00 62.50 169 PRO A O 1
ATOM 1307 N N . LYS A 1 170 ? -17.743 -9.197 10.969 1.00 61.81 170 LYS A N 1
ATOM 1308 C CA . LYS A 1 170 ? -18.876 -8.461 11.577 1.00 61.81 170 LYS A CA 1
ATOM 1309 C C . LYS A 1 170 ? -19.290 -8.942 12.979 1.00 61.81 170 LYS A C 1
ATOM 1311 O O . LYS A 1 170 ? -19.912 -8.181 13.711 1.00 61.81 170 LYS A O 1
ATOM 1316 N N . HIS A 1 171 ? -18.971 -10.183 13.359 1.00 57.38 171 HIS A N 1
ATOM 1317 C CA . HIS A 1 171 ? -19.240 -10.689 14.712 1.00 57.38 171 HIS A CA 1
ATOM 1318 C C . HIS A 1 171 ? -18.307 -10.082 15.776 1.00 57.38 171 HIS A C 1
ATOM 1320 O O . HIS A 1 171 ? -18.681 -10.050 16.939 1.00 57.38 171 HIS A O 1
ATOM 1326 N N . TYR A 1 172 ? -17.153 -9.530 15.379 1.00 60.09 172 TYR A N 1
ATOM 1327 C CA . TYR A 1 172 ? -16.177 -8.883 16.266 1.00 60.09 172 TYR A CA 1
ATOM 1328 C C . TYR A 1 172 ? -16.790 -7.756 17.111 1.00 60.09 172 TYR A C 1
ATOM 1330 O O . TYR A 1 172 ? -16.498 -7.629 18.298 1.00 60.09 172 TYR A O 1
ATOM 1338 N N . LEU A 1 173 ? -17.665 -6.947 16.503 1.00 58.00 173 LEU A N 1
ATOM 1339 C CA . LEU A 1 173 ? -18.308 -5.816 17.179 1.00 58.00 173 LEU A CA 1
ATOM 1340 C C . LEU A 1 173 ? -19.255 -6.278 18.297 1.00 58.00 173 LEU A C 1
ATOM 1342 O O . LEU A 1 173 ? -19.373 -5.595 19.308 1.00 58.00 173 LEU A O 1
ATOM 1346 N N . LYS A 1 174 ? -19.859 -7.465 18.151 1.00 52.72 174 LYS A N 1
ATOM 1347 C CA . LYS A 1 174 ? -20.738 -8.056 19.169 1.00 52.72 174 LYS A CA 1
ATOM 1348 C C . LYS A 1 174 ? -19.957 -8.580 20.375 1.00 52.72 174 LYS A C 1
ATOM 1350 O O . LYS A 1 174 ? -20.387 -8.402 21.506 1.00 52.72 174 LYS A O 1
ATOM 1355 N N . THR A 1 175 ? -18.774 -9.154 20.163 1.00 51.69 175 THR A N 1
ATOM 1356 C CA . THR A 1 175 ? -17.948 -9.680 21.264 1.00 51.69 175 THR A CA 1
ATOM 1357 C C . THR A 1 175 ? -17.323 -8.560 22.110 1.00 51.69 175 THR A C 1
ATOM 1359 O O . THR A 1 175 ? -17.189 -8.703 23.322 1.00 51.69 175 THR A O 1
ATOM 1362 N N . GLN A 1 176 ? -16.974 -7.411 21.510 1.00 54.62 176 GLN A N 1
ATOM 1363 C CA . GLN A 1 176 ? -16.538 -6.210 22.256 1.00 54.62 176 GLN A CA 1
ATOM 1364 C C . GLN A 1 176 ? -17.646 -5.665 23.176 1.00 54.62 176 GLN A C 1
ATOM 1366 O O . GLN A 1 176 ? -17.364 -5.210 24.282 1.00 54.62 176 GLN A O 1
ATOM 1371 N N . GLN A 1 177 ? -18.895 -5.753 22.721 1.00 53.06 177 GLN A N 1
ATOM 1372 C CA . GLN A 1 177 ? -20.107 -5.333 23.424 1.00 53.06 177 GLN A CA 1
ATOM 1373 C C . GLN A 1 177 ? -20.435 -6.225 24.639 1.00 53.06 177 GLN A C 1
ATOM 1375 O O . GLN A 1 177 ? -20.769 -5.725 25.710 1.00 53.06 177 GLN A O 1
ATOM 1380 N N . GLU A 1 178 ? -20.239 -7.542 24.524 1.00 48.72 178 GLU A N 1
ATOM 1381 C CA . GLU A 1 178 ? -20.530 -8.518 25.590 1.00 48.72 178 GLU A CA 1
ATOM 1382 C C . GLU A 1 178 ? -19.549 -8.471 26.781 1.00 48.72 178 GLU A C 1
ATOM 1384 O O . GLU A 1 178 ? -19.885 -8.907 27.886 1.00 48.72 178 GLU A O 1
ATOM 1389 N N . LYS A 1 179 ? -18.350 -7.893 26.608 1.00 51.56 179 LYS A N 1
ATOM 1390 C CA . LYS A 1 179 ? -17.349 -7.750 27.686 1.00 51.56 179 LYS A CA 1
ATOM 1391 C C . LYS A 1 179 ? -17.707 -6.683 28.734 1.00 51.56 179 LYS A C 1
ATOM 1393 O O . LYS A 1 179 ? -17.030 -6.591 29.758 1.00 51.56 179 LYS A O 1
ATOM 1398 N N . GLY A 1 180 ? -18.780 -5.914 28.528 1.00 48.84 180 GLY A N 1
ATOM 1399 C CA . GLY A 1 180 ? -19.316 -4.912 29.460 1.00 48.84 180 GLY A CA 1
ATOM 1400 C C . GLY A 1 180 ? -20.196 -5.483 30.579 1.00 48.84 180 GLY A C 1
ATOM 1401 O O . GLY A 1 180 ? -21.120 -4.814 31.029 1.00 48.84 180 GLY A O 1
ATOM 1402 N N . ASN A 1 181 ? -19.956 -6.721 31.017 1.00 41.50 181 ASN A N 1
ATOM 1403 C CA . ASN A 1 181 ? -20.907 -7.468 31.837 1.00 41.50 181 ASN A CA 1
ATOM 1404 C C . ASN A 1 181 ? -20.875 -7.043 33.320 1.00 41.50 181 ASN A C 1
ATOM 1406 O O . ASN A 1 181 ? -20.263 -7.674 34.182 1.00 41.50 181 ASN A O 1
ATOM 1410 N N . GLY A 1 182 ? -21.563 -5.947 33.620 1.00 47.50 182 GLY A N 1
ATOM 1411 C CA . GLY A 1 182 ? -22.019 -5.589 34.954 1.00 47.50 182 GLY A CA 1
ATOM 1412 C C . GLY A 1 182 ? -23.423 -5.018 34.835 1.00 47.50 182 GLY A C 1
ATOM 1413 O O . GLY A 1 182 ? -23.645 -4.147 34.007 1.00 47.50 182 GLY A O 1
ATOM 1414 N N . LYS A 1 183 ? -24.378 -5.486 35.648 1.00 46.41 183 LYS A N 1
ATOM 1415 C CA . LYS A 1 183 ? -25.698 -4.844 35.756 1.00 46.41 183 LYS A CA 1
ATOM 1416 C C . LYS A 1 183 ? -25.495 -3.394 36.194 1.00 46.41 183 LYS A C 1
ATOM 1418 O O . LYS A 1 183 ? -25.318 -3.137 37.387 1.00 46.41 183 LYS A O 1
ATOM 1423 N N . VAL A 1 184 ? -25.507 -2.454 35.255 1.00 52.53 184 VAL A N 1
ATOM 1424 C CA . VAL A 1 184 ? -25.405 -1.027 35.549 1.00 52.53 184 VAL A CA 1
ATOM 1425 C C . VAL A 1 184 ? -26.742 -0.397 35.194 1.00 52.53 184 VAL A C 1
ATOM 1427 O O . VAL A 1 184 ? -27.128 -0.327 34.038 1.00 52.53 184 VAL A O 1
ATOM 1430 N N . ASN A 1 185 ? -27.438 0.134 36.202 1.00 54.66 185 ASN A N 1
ATOM 1431 C CA . ASN A 1 185 ? -28.752 0.779 36.056 1.00 54.66 185 ASN A CA 1
ATOM 1432 C C . ASN A 1 185 ? -28.770 1.957 35.042 1.00 54.66 185 ASN A C 1
ATOM 1434 O O . ASN A 1 185 ? -29.844 2.441 34.697 1.00 54.66 185 ASN A O 1
ATOM 1438 N N . ARG A 1 186 ? -27.594 2.447 34.605 1.00 63.25 186 ARG A N 1
ATOM 1439 C CA . ARG A 1 186 ? -27.362 3.504 33.602 1.00 63.25 186 ARG A CA 1
ATOM 1440 C C . ARG A 1 186 ? -25.998 3.317 32.913 1.00 63.25 186 ARG A C 1
ATOM 1442 O O . ARG A 1 186 ? -24.978 3.706 33.475 1.00 63.25 186 ARG A O 1
ATOM 1449 N N . ASN A 1 187 ? -25.962 2.774 31.698 1.00 78.81 187 ASN A N 1
ATOM 1450 C CA . ASN A 1 187 ? -24.716 2.547 30.951 1.00 78.81 187 ASN A CA 1
ATOM 1451 C C . ASN A 1 187 ? -24.180 3.804 30.219 1.00 78.81 187 ASN A C 1
ATOM 1453 O O . ASN A 1 187 ? -23.981 3.769 29.012 1.00 78.81 187 ASN A O 1
ATOM 1457 N N . GLY A 1 188 ? -23.996 4.941 30.901 1.00 82.19 188 GLY A N 1
ATOM 1458 C CA . GLY A 1 188 ? -23.390 6.176 30.343 1.00 82.19 188 GLY A CA 1
ATOM 1459 C C . GLY A 1 188 ? -24.129 6.867 29.175 1.00 82.19 188 GLY A C 1
ATOM 1460 O O . GLY A 1 188 ? -23.893 8.040 28.905 1.00 82.19 188 GLY A O 1
ATOM 1461 N N . TRP A 1 189 ? -25.053 6.178 28.503 1.00 88.94 189 TRP A N 1
ATOM 1462 C CA . TRP A 1 189 ? -25.859 6.675 27.396 1.00 88.94 189 TRP A CA 1
ATOM 1463 C C . TRP A 1 189 ? -26.990 7.579 27.884 1.00 88.94 189 TRP A C 1
ATOM 1465 O O . TRP A 1 189 ? -27.658 7.308 28.884 1.00 88.94 189 TRP A O 1
ATOM 1475 N N . ASN A 1 190 ? -27.222 8.651 27.136 1.00 89.00 190 ASN A N 1
ATOM 1476 C CA . ASN A 1 190 ? -28.383 9.521 27.254 1.00 89.00 190 ASN A CA 1
ATOM 1477 C C . ASN A 1 190 ? -28.781 10.008 25.850 1.00 89.00 190 ASN A C 1
ATOM 1479 O O . ASN A 1 190 ? -27.981 9.909 24.920 1.00 89.00 190 ASN A O 1
ATOM 1483 N N . GLU A 1 191 ? -30.000 10.534 25.701 1.00 89.19 191 GLU A N 1
ATOM 1484 C CA . GLU A 1 191 ? -30.538 10.976 24.401 1.00 89.19 191 GLU A CA 1
ATOM 1485 C C . GLU A 1 191 ? -29.609 11.970 23.695 1.00 89.19 191 GLU A C 1
ATOM 1487 O O . GLU A 1 191 ? -29.348 11.836 22.503 1.00 89.19 191 GLU A O 1
ATOM 1492 N N . LYS A 1 192 ? -29.027 12.909 24.451 1.00 91.00 192 LYS A N 1
ATOM 1493 C CA . LYS A 1 192 ? -28.087 13.895 23.915 1.00 91.00 192 LYS A CA 1
ATOM 1494 C C . LYS A 1 192 ? -26.842 13.230 23.317 1.00 91.00 192 LYS A C 1
ATOM 1496 O O . LYS A 1 192 ? -26.450 13.577 22.210 1.00 91.00 192 LYS A O 1
ATOM 1501 N N . LEU A 1 193 ? -26.236 12.270 24.013 1.00 90.25 193 LEU A N 1
ATOM 1502 C CA . LEU A 1 193 ? -25.058 11.555 23.519 1.00 90.25 193 LEU A CA 1
ATOM 1503 C C . LEU A 1 193 ? -25.390 10.701 22.285 1.00 90.25 193 LEU A C 1
ATOM 1505 O O . LEU A 1 193 ? -24.582 10.602 21.365 1.00 90.25 193 LEU A O 1
ATOM 1509 N N . GLU A 1 194 ? -26.579 10.096 22.237 1.00 91.38 194 GLU A N 1
ATOM 1510 C CA . GLU A 1 194 ? -27.031 9.359 21.052 1.00 91.38 194 GLU A CA 1
ATOM 1511 C C . GLU A 1 194 ? -27.187 10.270 19.832 1.00 91.38 194 GLU A C 1
ATOM 1513 O O . GLU A 1 194 ? -26.780 9.896 18.732 1.00 91.38 194 GLU A O 1
ATOM 1518 N N . GLU A 1 195 ? -27.772 11.456 20.011 1.00 91.12 195 GLU A N 1
ATOM 1519 C CA . GLU A 1 195 ? -27.876 12.470 18.960 1.00 91.12 195 GLU A CA 1
ATOM 1520 C C . GLU A 1 195 ? -26.493 12.953 18.519 1.00 91.12 195 GLU A C 1
ATOM 1522 O O . GLU A 1 195 ? -26.201 12.958 17.324 1.00 91.12 195 GLU A O 1
ATOM 1527 N N . GLU A 1 196 ? -25.603 13.261 19.466 1.00 91.81 196 GLU A N 1
ATOM 1528 C CA . GLU A 1 196 ? -24.235 13.688 19.167 1.00 91.81 196 GLU A CA 1
ATOM 1529 C C . GLU A 1 196 ? -23.473 12.628 18.354 1.00 91.81 196 GLU A C 1
ATOM 1531 O O . GLU A 1 196 ? -22.870 12.944 17.326 1.00 91.81 196 GLU A O 1
ATOM 1536 N N . MET A 1 197 ? -23.562 11.353 18.743 1.00 93.56 197 MET A N 1
ATOM 1537 C CA . MET A 1 197 ? -22.936 10.246 18.014 1.00 93.56 197 MET A CA 1
ATOM 1538 C C . MET A 1 197 ? -23.552 10.019 16.629 1.00 93.56 197 MET A C 1
ATOM 1540 O O . MET A 1 197 ? -22.825 9.684 15.692 1.00 93.56 197 MET A O 1
ATOM 1544 N N . LYS A 1 198 ? -24.868 10.218 16.460 1.00 92.69 198 LYS A N 1
ATOM 1545 C CA . LYS A 1 198 ? -25.531 10.156 15.142 1.00 92.69 198 LYS A CA 1
ATOM 1546 C C . LYS A 1 198 ? -25.024 11.252 14.208 1.00 92.69 198 LYS A C 1
ATOM 1548 O O . LYS A 1 198 ? -24.789 10.975 13.031 1.00 92.69 198 LYS A O 1
ATOM 1553 N N . GLU A 1 199 ? -24.833 12.464 14.720 1.00 91.81 199 GLU A N 1
ATOM 1554 C CA . GLU A 1 199 ? -24.301 13.579 13.932 1.00 91.81 199 GLU A CA 1
ATOM 1555 C C . GLU A 1 199 ? -22.841 13.338 13.533 1.00 91.81 199 GLU A C 1
ATOM 1557 O O . GLU A 1 199 ? -22.507 13.440 12.350 1.00 91.81 199 GLU A O 1
ATOM 1562 N N . VAL A 1 200 ? -21.989 12.911 14.476 1.00 91.38 200 VAL A N 1
ATOM 1563 C CA . VAL A 1 200 ? -20.587 12.534 14.199 1.00 91.38 200 V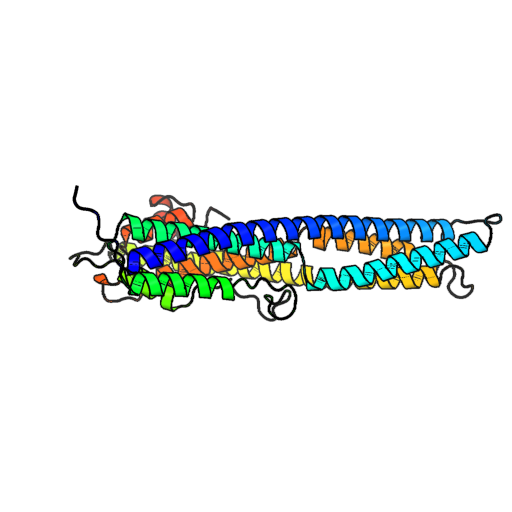AL A CA 1
ATOM 1564 C C . VAL A 1 200 ? -20.512 11.424 13.146 1.00 91.38 200 VAL A C 1
ATOM 1566 O O . VAL A 1 200 ? -19.783 11.553 12.161 1.00 91.38 200 VAL A O 1
ATOM 1569 N N . LEU A 1 201 ? -21.320 10.367 13.299 1.00 91.31 201 LEU A N 1
ATOM 1570 C CA . LEU A 1 201 ? -21.439 9.278 12.325 1.00 91.31 201 LEU A CA 1
ATOM 1571 C C . LEU A 1 201 ? -21.839 9.798 10.937 1.00 91.31 201 LEU A C 1
ATOM 1573 O O . LEU A 1 201 ? -21.347 9.315 9.917 1.00 91.31 201 LEU A O 1
ATOM 1577 N N . GLY A 1 202 ? -22.740 10.781 10.890 1.00 89.12 202 GLY A N 1
ATOM 1578 C CA . GLY A 1 202 ? -23.168 11.431 9.659 1.00 89.12 202 GLY A CA 1
ATOM 1579 C C . GLY A 1 202 ? -22.028 12.159 8.946 1.00 89.12 202 GLY A C 1
ATOM 1580 O O . GLY A 1 202 ? -21.874 11.987 7.735 1.00 89.12 202 GLY A O 1
ATOM 1581 N N . VAL A 1 203 ? -21.232 12.942 9.682 1.00 89.75 203 VAL A N 1
ATOM 1582 C CA . VAL A 1 203 ? -20.068 13.660 9.134 1.00 89.75 203 VAL A CA 1
ATOM 1583 C C . VAL A 1 203 ? -19.044 12.671 8.584 1.00 89.75 203 VAL A C 1
ATOM 1585 O O . VAL A 1 203 ? -18.661 12.785 7.421 1.00 89.75 203 VAL A O 1
ATOM 1588 N N . MET A 1 204 ? -18.679 11.650 9.363 1.00 90.00 204 MET A N 1
ATOM 1589 C CA . MET A 1 204 ? -17.689 10.647 8.954 1.00 90.00 204 MET A CA 1
ATOM 1590 C C . MET A 1 204 ? -18.070 9.935 7.651 1.00 90.00 204 MET A C 1
ATOM 1592 O O . MET A 1 204 ? -17.251 9.853 6.732 1.00 90.00 204 MET A O 1
ATOM 1596 N N . LYS A 1 205 ? -19.342 9.532 7.519 1.00 88.62 205 LYS A N 1
ATOM 1597 C CA . LYS A 1 205 ? -19.866 8.878 6.309 1.00 88.62 205 LYS A CA 1
ATOM 1598 C C . LYS A 1 205 ? -19.795 9.765 5.076 1.00 88.62 205 LYS A C 1
ATOM 1600 O O . LYS A 1 205 ? -19.477 9.302 3.980 1.00 88.62 205 LYS A O 1
ATOM 1605 N N . ARG A 1 206 ? -20.160 11.041 5.226 1.00 87.81 206 ARG A N 1
ATOM 1606 C CA . ARG A 1 206 ? -20.250 11.987 4.103 1.00 87.81 206 ARG A CA 1
ATOM 1607 C C . ARG A 1 206 ? -18.896 12.563 3.707 1.00 87.81 206 ARG A C 1
ATOM 1609 O O . ARG A 1 206 ? -18.722 12.909 2.538 1.00 87.81 206 ARG A O 1
ATOM 1616 N N . LYS A 1 207 ? -17.974 12.690 4.662 1.00 87.50 207 LYS A N 1
ATOM 1617 C CA . LYS A 1 207 ? -16.691 13.371 4.494 1.00 87.50 207 LYS A CA 1
ATOM 1618 C C . LYS A 1 207 ? -15.519 12.425 4.555 1.00 87.50 207 LYS A C 1
ATOM 1620 O O . LYS A 1 207 ? -14.895 12.203 3.524 1.00 87.50 207 LYS A O 1
ATOM 1625 N N . ASP A 1 208 ? -15.233 11.876 5.725 1.00 89.31 208 ASP A N 1
ATOM 1626 C CA . ASP A 1 208 ? -14.009 11.120 5.953 1.00 89.31 208 ASP A CA 1
ATOM 1627 C C . ASP A 1 208 ? -13.961 9.846 5.086 1.00 89.31 208 ASP A C 1
ATOM 1629 O O . ASP A 1 208 ? -13.139 9.766 4.169 1.00 89.31 208 ASP A O 1
ATOM 1633 N N . GLU A 1 209 ? -14.873 8.879 5.266 1.00 89.38 209 GLU A N 1
ATOM 1634 C CA . GLU A 1 209 ? -14.846 7.624 4.487 1.00 89.38 209 GLU A CA 1
ATOM 1635 C C . GLU A 1 209 ? -14.950 7.907 2.976 1.00 89.38 209 GLU A C 1
ATOM 1637 O O . GLU A 1 209 ? -14.151 7.409 2.174 1.00 89.38 209 GLU A O 1
ATOM 1642 N N . ALA A 1 210 ? -15.913 8.744 2.580 1.00 89.12 210 ALA A N 1
ATOM 1643 C CA . ALA A 1 210 ? -16.183 9.046 1.178 1.00 89.12 210 ALA A CA 1
ATOM 1644 C C . ALA A 1 210 ? -14.982 9.688 0.464 1.00 89.12 210 ALA A C 1
ATOM 1646 O O . ALA A 1 210 ? -14.673 9.312 -0.675 1.00 89.12 210 ALA A O 1
ATOM 1647 N N . GLU A 1 211 ? -14.286 10.619 1.120 1.00 90.81 211 GLU A N 1
ATOM 1648 C CA . GLU A 1 211 ? -13.123 11.296 0.553 1.00 90.81 211 GLU A CA 1
ATOM 1649 C C . GLU A 1 211 ? -11.932 10.345 0.419 1.00 90.81 211 GLU A C 1
ATOM 1651 O O . GLU A 1 211 ? -11.325 10.273 -0.651 1.00 90.81 211 GLU A O 1
ATOM 1656 N N . TYR A 1 212 ? -11.638 9.529 1.433 1.00 90.81 212 TYR A N 1
ATOM 1657 C CA . TYR A 1 212 ? -10.539 8.560 1.360 1.00 90.81 212 TYR A CA 1
ATOM 1658 C C . TYR A 1 212 ? -10.792 7.457 0.320 1.00 90.81 212 TYR A C 1
ATOM 1660 O O . TYR A 1 212 ? -9.885 7.054 -0.420 1.00 90.81 212 TYR A O 1
ATOM 1668 N N . VAL A 1 213 ? -12.047 7.035 0.143 1.00 92.00 213 VAL A N 1
ATOM 1669 C CA . VAL A 1 213 ? -12.450 6.159 -0.969 1.00 92.00 213 VAL A CA 1
ATOM 1670 C C . VAL A 1 213 ? -12.302 6.866 -2.326 1.00 92.00 213 VAL A C 1
ATOM 1672 O O . VAL A 1 213 ? -11.941 6.241 -3.329 1.00 92.00 213 VAL A O 1
ATOM 1675 N N . ARG A 1 214 ? -12.576 8.173 -2.410 1.00 93.25 214 ARG A N 1
ATOM 1676 C CA . ARG A 1 214 ? -12.385 8.956 -3.641 1.00 93.25 214 ARG A CA 1
ATOM 1677 C C . ARG A 1 214 ? -10.903 9.081 -3.993 1.00 93.25 214 ARG A C 1
ATOM 1679 O O . ARG A 1 214 ? -10.537 8.819 -5.142 1.00 93.25 214 ARG A O 1
ATOM 1686 N N . LEU A 1 215 ? -10.058 9.431 -3.026 1.00 93.19 215 LEU A N 1
ATOM 1687 C CA . LEU A 1 215 ? -8.612 9.577 -3.195 1.00 93.19 215 LEU A CA 1
ATOM 1688 C C . LEU A 1 215 ? -7.959 8.250 -3.593 1.00 93.19 215 LEU A C 1
ATOM 1690 O O . LEU A 1 215 ? -7.257 8.199 -4.603 1.00 93.19 215 LEU A O 1
ATOM 1694 N N . SER A 1 216 ? -8.276 7.151 -2.903 1.00 91.69 216 SER A N 1
ATOM 1695 C CA . SER A 1 216 ? -7.786 5.814 -3.275 1.00 91.69 216 SER A CA 1
ATOM 1696 C C . SER A 1 216 ? -8.190 5.422 -4.705 1.00 91.69 216 SER A C 1
ATOM 1698 O O . SER A 1 216 ? -7.363 4.904 -5.455 1.00 91.69 216 SER A O 1
ATOM 1700 N N . LYS A 1 217 ? -9.405 5.749 -5.173 1.00 94.00 217 LYS A N 1
ATOM 1701 C CA . LYS A 1 217 ? -9.803 5.538 -6.585 1.00 94.00 217 LYS A CA 1
ATOM 1702 C C . LYS A 1 217 ? -8.969 6.354 -7.576 1.00 94.00 217 LYS A C 1
ATOM 1704 O O . LYS A 1 217 ? -8.675 5.855 -8.664 1.00 94.00 217 LYS A O 1
ATOM 1709 N N . VAL A 1 218 ? -8.626 7.600 -7.246 1.00 94.25 218 VAL A N 1
ATOM 1710 C CA . VAL A 1 218 ? -7.778 8.453 -8.098 1.00 94.25 218 VAL A CA 1
ATOM 1711 C C . VAL A 1 218 ? -6.372 7.870 -8.184 1.00 94.25 218 VAL A C 1
ATOM 1713 O O . VAL A 1 218 ? -5.883 7.629 -9.289 1.00 94.25 218 VAL A O 1
ATOM 1716 N N . VAL A 1 219 ? -5.763 7.561 -7.038 1.00 93.06 219 VAL A N 1
ATOM 1717 C CA . VAL A 1 219 ? -4.417 6.976 -6.977 1.00 93.06 219 VAL A CA 1
ATOM 171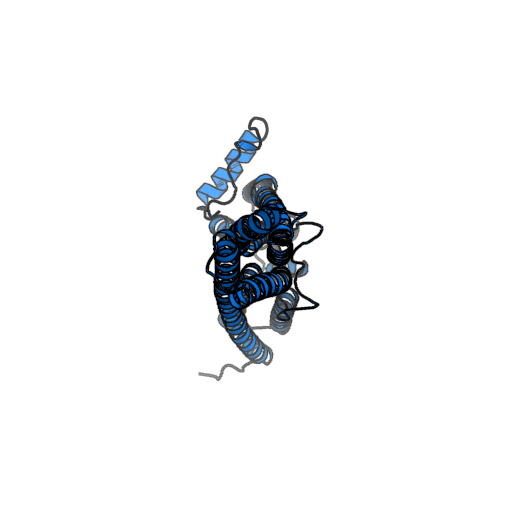8 C C . VAL A 1 219 ? -4.373 5.629 -7.694 1.00 93.06 219 VAL A C 1
ATOM 1720 O O . VAL A 1 219 ? -3.457 5.386 -8.475 1.00 93.06 219 VAL A O 1
ATOM 1723 N N . LEU A 1 220 ? -5.404 4.790 -7.549 1.00 91.62 220 LEU A N 1
ATOM 1724 C CA . LEU A 1 220 ? -5.491 3.514 -8.257 1.00 91.62 220 LEU A CA 1
ATOM 1725 C C . LEU A 1 220 ? -5.479 3.683 -9.782 1.00 91.62 220 LEU A C 1
ATOM 1727 O O . LEU A 1 220 ? -4.825 2.912 -10.485 1.00 91.62 220 LEU A O 1
ATOM 1731 N N . LYS A 1 221 ? -6.202 4.678 -10.314 1.00 93.25 221 LYS A N 1
ATOM 1732 C CA . LYS A 1 221 ? -6.204 4.972 -11.757 1.00 93.25 221 LYS A CA 1
ATOM 1733 C C . LYS A 1 221 ? -4.820 5.406 -12.233 1.00 93.25 221 LYS A C 1
ATOM 1735 O O . LYS A 1 221 ? -4.366 4.919 -13.265 1.00 93.25 221 LYS A O 1
ATOM 1740 N N . VAL A 1 222 ? -4.149 6.270 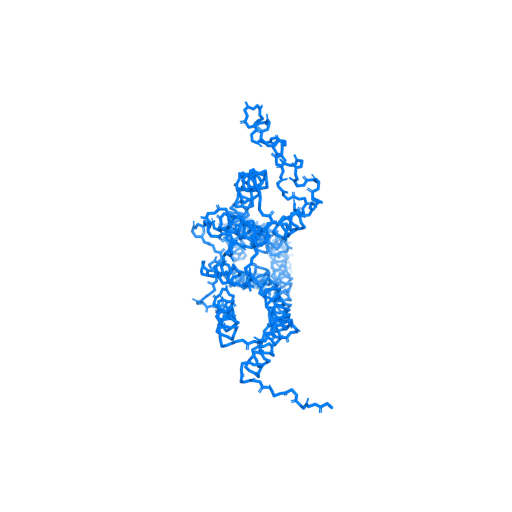-11.472 1.00 92.31 222 VAL A N 1
ATOM 1741 C CA . VAL A 1 222 ? -2.777 6.704 -11.769 1.00 92.31 222 VAL A CA 1
ATOM 1742 C C . VAL A 1 222 ? -1.822 5.507 -11.752 1.00 92.31 222 VAL A C 1
ATOM 1744 O O . VAL A 1 222 ? -1.118 5.284 -12.733 1.00 92.31 222 VAL A O 1
ATOM 1747 N N . ASN A 1 223 ? -1.872 4.676 -10.707 1.00 92.44 223 ASN A N 1
ATOM 1748 C CA . ASN A 1 223 ? -1.058 3.466 -10.568 1.00 92.44 223 ASN A CA 1
ATOM 1749 C C . ASN A 1 223 ? -1.255 2.501 -11.754 1.00 92.44 223 ASN A C 1
ATOM 1751 O O . ASN A 1 223 ? -0.289 1.989 -12.310 1.00 92.44 223 ASN A O 1
ATOM 1755 N N . LYS A 1 224 ? -2.504 2.295 -12.204 1.00 91.81 224 LYS A N 1
ATOM 1756 C CA . LYS A 1 224 ? -2.821 1.464 -13.383 1.00 91.81 224 LYS A CA 1
ATOM 1757 C C . LYS A 1 224 ? -2.175 1.990 -14.661 1.00 91.81 224 LYS A C 1
ATOM 1759 O O . LYS A 1 224 ? -1.632 1.201 -15.429 1.00 91.81 224 LYS A O 1
ATOM 1764 N N . ILE A 1 225 ? -2.250 3.301 -14.896 1.00 93.94 225 ILE A N 1
ATOM 1765 C CA . ILE A 1 225 ? -1.667 3.929 -16.088 1.00 93.94 225 ILE A CA 1
ATOM 1766 C C . ILE A 1 225 ? -0.145 3.774 -16.063 1.00 93.94 225 ILE A C 1
ATOM 1768 O O . ILE A 1 225 ? 0.435 3.291 -17.034 1.00 93.94 225 ILE A O 1
ATOM 1772 N N . LEU A 1 226 ? 0.496 4.122 -14.945 1.00 93.62 226 LEU A N 1
ATOM 1773 C CA . LEU A 1 226 ? 1.951 4.037 -14.806 1.00 93.62 226 LEU A CA 1
ATOM 1774 C C . LEU A 1 226 ? 2.462 2.598 -14.982 1.00 93.62 226 LEU A C 1
ATOM 1776 O O . LEU A 1 226 ? 3.384 2.375 -15.773 1.00 93.62 226 LEU A O 1
ATOM 1780 N N . ALA A 1 227 ? 1.764 1.627 -14.383 1.00 92.19 227 ALA A N 1
ATOM 1781 C CA . ALA A 1 227 ? 2.106 0.211 -14.467 1.00 92.19 227 ALA A CA 1
ATOM 1782 C C . ALA A 1 227 ? 2.069 -0.360 -15.897 1.00 92.19 227 ALA A C 1
ATOM 1784 O O . ALA A 1 227 ? 2.700 -1.383 -16.173 1.00 92.19 227 ALA A O 1
ATOM 1785 N N . VAL A 1 228 ? 1.322 0.272 -16.807 1.00 93.94 228 VAL A N 1
ATOM 1786 C CA . VAL A 1 228 ? 1.299 -0.074 -18.236 1.00 93.94 228 VAL A CA 1
ATOM 1787 C C . VAL A 1 228 ? 2.365 0.710 -19.001 1.00 93.94 228 VAL A C 1
ATOM 1789 O O . VAL A 1 228 ? 3.073 0.138 -19.831 1.00 93.94 228 VAL A O 1
ATOM 1792 N N . CYS A 1 229 ? 2.516 2.004 -18.709 1.00 95.81 229 CYS A N 1
ATOM 1793 C CA . CYS A 1 229 ? 3.448 2.890 -19.403 1.00 95.81 229 CYS A CA 1
ATOM 1794 C C . CYS A 1 229 ? 4.914 2.463 -19.251 1.00 95.81 229 CYS A C 1
ATOM 1796 O O . CYS A 1 229 ? 5.643 2.486 -20.238 1.00 95.81 229 CYS A O 1
ATOM 1798 N N . GLY A 1 230 ? 5.358 2.045 -18.060 1.00 95.50 230 GLY A N 1
ATOM 1799 C CA . GLY A 1 230 ? 6.760 1.669 -17.822 1.00 95.50 230 GLY A CA 1
ATOM 1800 C C . GLY A 1 230 ? 7.249 0.529 -18.738 1.00 95.50 230 GLY A C 1
ATOM 1801 O O . GLY A 1 230 ? 8.190 0.726 -19.520 1.00 95.50 230 GLY A O 1
ATOM 1802 N N . PRO A 1 231 ? 6.602 -0.654 -18.702 1.00 96.50 231 PRO A N 1
ATOM 1803 C CA . PRO A 1 231 ? 6.904 -1.755 -19.615 1.00 96.50 231 PRO A CA 1
ATOM 1804 C C . PRO A 1 231 ? 6.736 -1.386 -21.094 1.00 96.50 231 PRO A C 1
ATOM 1806 O O . PRO A 1 231 ? 7.566 -1.765 -21.916 1.00 96.50 231 PRO A O 1
ATOM 1809 N N . LEU A 1 232 ? 5.696 -0.618 -21.445 1.00 97.56 232 LEU A N 1
ATOM 1810 C CA . LEU A 1 232 ? 5.461 -0.198 -22.828 1.00 97.56 232 LEU A CA 1
ATOM 1811 C C . LEU A 1 232 ? 6.610 0.667 -23.361 1.00 97.56 232 LEU A C 1
ATOM 1813 O O . LEU A 1 232 ? 7.126 0.409 -24.446 1.00 97.56 232 LEU A O 1
ATOM 1817 N N . PHE A 1 233 ? 7.033 1.675 -22.598 1.00 98.00 233 PHE A N 1
ATOM 1818 C CA . PHE A 1 233 ? 8.108 2.580 -22.997 1.00 98.00 233 PHE A CA 1
ATOM 1819 C C . PHE A 1 233 ? 9.453 1.859 -23.078 1.00 98.00 233 PHE A C 1
ATOM 1821 O O . PHE A 1 233 ? 10.175 2.033 -24.055 1.00 98.00 233 PHE A O 1
ATOM 1828 N N . THR A 1 234 ? 9.774 0.979 -22.130 1.00 97.50 234 THR A N 1
ATOM 1829 C CA . THR A 1 234 ? 11.000 0.167 -22.237 1.00 97.50 234 THR A CA 1
ATOM 1830 C C . THR A 1 234 ? 10.968 -0.806 -23.414 1.00 97.50 234 THR A C 1
ATOM 1832 O O . THR A 1 234 ? 11.972 -0.933 -24.109 1.00 97.50 234 THR A O 1
ATOM 1835 N N . GLY A 1 235 ? 9.814 -1.398 -23.731 1.00 96.88 235 GLY A N 1
ATOM 1836 C CA . GLY A 1 235 ? 9.653 -2.225 -24.928 1.00 96.88 235 GLY A CA 1
ATOM 1837 C C . GLY A 1 235 ? 9.852 -1.433 -26.226 1.00 96.88 235 GLY A C 1
ATOM 1838 O O . GLY A 1 235 ? 10.584 -1.866 -27.116 1.00 96.88 235 GLY A O 1
ATOM 1839 N N . LEU A 1 236 ? 9.267 -0.234 -26.326 1.00 96.44 236 LEU A N 1
ATOM 1840 C CA . LEU A 1 236 ? 9.482 0.666 -27.466 1.00 96.44 236 LEU A CA 1
ATOM 1841 C C . LEU A 1 236 ? 10.944 1.109 -27.581 1.00 96.44 236 LEU A C 1
ATOM 1843 O O . LEU A 1 236 ? 11.478 1.175 -28.689 1.00 96.44 236 LEU A O 1
ATOM 1847 N N . ALA A 1 237 ? 11.607 1.364 -26.453 1.00 96.88 237 ALA A N 1
ATOM 1848 C CA . ALA A 1 237 ? 13.020 1.713 -26.423 1.00 96.88 237 ALA A CA 1
ATOM 1849 C C . ALA A 1 237 ? 13.909 0.547 -26.896 1.00 96.88 237 ALA A C 1
ATOM 1851 O O . ALA A 1 237 ? 14.830 0.757 -27.688 1.00 96.88 237 ALA A O 1
ATOM 1852 N N . ALA A 1 238 ? 13.590 -0.691 -26.496 1.00 96.62 238 ALA A N 1
ATOM 1853 C CA . ALA A 1 238 ? 14.271 -1.896 -26.969 1.00 96.62 238 ALA A CA 1
ATOM 1854 C C . ALA A 1 238 ? 14.159 -2.053 -28.491 1.00 96.62 238 ALA A C 1
ATOM 1856 O O . ALA A 1 238 ? 15.163 -2.301 -29.163 1.00 96.62 238 ALA A O 1
ATOM 1857 N N . VAL A 1 239 ? 12.952 -1.864 -29.037 1.00 94.12 239 VAL A N 1
ATOM 1858 C CA . VAL A 1 239 ? 12.696 -1.889 -30.483 1.00 94.12 239 VAL A CA 1
ATOM 1859 C C . VAL A 1 239 ? 13.468 -0.769 -31.182 1.00 94.12 239 VAL A C 1
ATOM 1861 O O . VAL A 1 239 ? 14.176 -1.032 -32.151 1.00 94.12 239 VAL A O 1
ATOM 1864 N N . GLY A 1 240 ? 13.416 0.460 -30.662 1.00 93.12 240 GLY A N 1
ATOM 1865 C CA . GLY A 1 240 ? 14.187 1.590 -31.186 1.00 93.12 240 GLY A CA 1
ATOM 1866 C C . GLY A 1 240 ? 15.687 1.295 -31.271 1.00 93.12 240 GLY A C 1
ATOM 1867 O O . GLY A 1 240 ? 16.310 1.537 -32.306 1.00 93.12 240 GLY A O 1
ATOM 1868 N N . SER A 1 241 ? 16.239 0.683 -30.221 1.00 92.31 241 SER A N 1
ATOM 1869 C CA . SER A 1 241 ? 17.659 0.330 -30.123 1.00 92.31 241 SER A CA 1
ATOM 1870 C C . SER A 1 241 ? 18.085 -0.695 -31.187 1.00 92.31 241 SER A C 1
ATOM 1872 O O . SER A 1 241 ? 19.124 -0.545 -31.833 1.00 92.31 241 SER A O 1
ATOM 1874 N N . ILE A 1 242 ? 17.240 -1.693 -31.474 1.00 89.81 242 ILE A N 1
ATOM 1875 C CA . ILE A 1 242 ? 17.479 -2.664 -32.559 1.00 89.81 242 ILE A CA 1
ATOM 1876 C C . ILE A 1 242 ? 17.429 -1.973 -33.927 1.00 89.81 242 ILE A C 1
ATOM 1878 O O . ILE A 1 242 ? 18.306 -2.188 -34.774 1.00 89.81 242 ILE A O 1
ATOM 1882 N N . LEU A 1 243 ? 16.415 -1.130 -34.137 1.00 87.56 243 LEU A N 1
ATOM 1883 C CA . LEU A 1 243 ? 16.119 -0.510 -35.429 1.00 87.56 243 LEU A CA 1
ATOM 1884 C C . LEU A 1 243 ? 17.083 0.627 -35.812 1.00 87.56 243 LEU A C 1
ATOM 1886 O O . LEU A 1 243 ? 17.085 1.083 -36.956 1.00 87.56 243 LEU A O 1
ATOM 1890 N N . GLN A 1 244 ? 17.918 1.086 -34.881 1.00 82.56 244 GLN A N 1
ATOM 1891 C CA . GLN A 1 244 ? 18.860 2.180 -35.095 1.00 82.56 244 GLN A CA 1
ATOM 1892 C C . GLN A 1 244 ? 19.842 1.896 -36.247 1.00 82.56 244 GLN A C 1
ATOM 1894 O O . GLN A 1 244 ? 20.472 0.843 -36.298 1.00 82.56 244 GLN A O 1
ATOM 1899 N N . GLY A 1 245 ? 19.997 2.831 -37.186 1.00 71.94 245 GLY A N 1
ATOM 1900 C CA . GLY A 1 245 ? 20.907 2.669 -38.329 1.00 71.94 245 GLY A CA 1
ATOM 1901 C C . GLY A 1 245 ? 20.347 1.849 -39.499 1.00 71.94 245 GLY A C 1
ATOM 1902 O O . GLY A 1 245 ? 21.076 1.601 -40.457 1.00 71.94 245 GLY A O 1
ATOM 1903 N N . LEU A 1 246 ? 19.068 1.450 -39.466 1.00 79.38 246 LEU A N 1
ATOM 1904 C CA . LEU A 1 246 ? 18.393 0.919 -40.653 1.00 79.38 246 LEU A CA 1
ATOM 1905 C C . LEU A 1 246 ? 18.056 2.063 -41.633 1.00 79.38 246 LEU A C 1
ATOM 1907 O O . LEU A 1 246 ? 17.424 3.044 -41.227 1.00 79.38 246 LEU A O 1
ATOM 1911 N N . PRO A 1 247 ? 18.418 1.944 -42.926 1.00 69.00 247 PRO A N 1
ATOM 1912 C CA . PRO A 1 247 ? 18.333 3.047 -43.888 1.00 69.00 247 PRO A CA 1
ATOM 1913 C C . PRO A 1 247 ? 16.902 3.552 -44.136 1.00 69.00 247 PRO A C 1
ATOM 1915 O O . PRO A 1 247 ? 16.712 4.731 -44.406 1.00 69.00 247 PRO A O 1
ATOM 1918 N N . PHE A 1 248 ? 15.890 2.693 -43.986 1.00 73.31 248 PHE A N 1
ATOM 1919 C CA . PHE A 1 248 ? 14.468 3.034 -44.156 1.00 73.31 248 PHE A CA 1
ATOM 1920 C C . PHE A 1 248 ? 13.804 3.623 -42.895 1.00 73.31 248 PHE A C 1
ATOM 1922 O O . PHE A 1 248 ? 12.688 4.122 -42.977 1.00 73.31 248 PHE A O 1
ATOM 1929 N N . ILE A 1 249 ? 14.472 3.579 -41.736 1.00 72.75 249 ILE A N 1
ATOM 1930 C CA . ILE A 1 249 ? 13.949 4.081 -40.447 1.00 72.75 249 ILE A CA 1
ATOM 1931 C C . ILE A 1 249 ? 14.630 5.400 -40.047 1.00 72.75 249 ILE A C 1
ATOM 1933 O O . ILE A 1 249 ? 14.087 6.176 -39.258 1.00 72.75 249 ILE A O 1
ATOM 1937 N N . GLY A 1 250 ? 15.802 5.694 -40.616 1.00 73.94 250 GLY A N 1
ATOM 1938 C CA . GLY A 1 250 ? 16.519 6.947 -40.386 1.00 73.94 250 GLY A CA 1
ATOM 1939 C C . GLY A 1 250 ? 16.856 7.166 -38.906 1.00 73.94 250 GLY A C 1
ATOM 1940 O O . GLY A 1 250 ? 17.214 6.234 -38.183 1.00 73.94 250 GLY A O 1
ATOM 1941 N N . SER A 1 251 ? 16.723 8.407 -38.433 1.00 81.19 251 SER A N 1
ATOM 1942 C CA . SER A 1 251 ? 16.985 8.787 -37.035 1.00 81.19 251 SER A CA 1
ATOM 1943 C C . SER A 1 251 ? 15.906 8.324 -36.049 1.00 81.19 251 SER A C 1
ATOM 1945 O O . SER A 1 251 ? 16.089 8.452 -34.837 1.00 81.19 251 SER A O 1
ATOM 1947 N N . TRP A 1 252 ? 14.800 7.747 -36.533 1.00 86.12 252 TRP A N 1
ATOM 1948 C CA . TRP A 1 252 ? 13.671 7.365 -35.688 1.00 86.12 252 TRP A CA 1
ATOM 1949 C C . TRP A 1 252 ? 14.037 6.266 -34.688 1.00 86.12 252 TRP A C 1
ATOM 1951 O O . TRP A 1 252 ? 13.622 6.332 -33.539 1.00 86.12 252 TRP A O 1
ATOM 1961 N N . GLY A 1 253 ? 14.886 5.301 -35.063 1.00 87.31 253 GLY A N 1
ATOM 1962 C CA . GLY A 1 253 ? 15.348 4.258 -34.135 1.00 87.31 253 GLY A CA 1
ATOM 1963 C C . GLY A 1 253 ? 16.104 4.832 -32.929 1.00 87.31 253 GLY A C 1
ATOM 1964 O O . GLY A 1 253 ? 15.817 4.480 -31.787 1.00 87.31 253 GLY A O 1
ATOM 1965 N N . ALA A 1 254 ? 16.997 5.796 -33.177 1.00 88.25 254 ALA A N 1
ATOM 1966 C CA . ALA A 1 254 ? 17.729 6.501 -32.125 1.00 88.25 254 ALA A CA 1
ATOM 1967 C C . ALA A 1 254 ? 16.793 7.322 -31.225 1.00 88.25 254 ALA A C 1
ATOM 1969 O O . ALA A 1 254 ? 16.894 7.255 -30.000 1.00 88.25 254 ALA A O 1
ATOM 1970 N N . PHE A 1 255 ? 15.858 8.061 -31.834 1.00 91.44 255 PHE A N 1
ATOM 1971 C CA . PHE A 1 255 ? 14.843 8.825 -31.111 1.00 91.44 255 PHE A CA 1
ATOM 1972 C C . PHE A 1 255 ? 14.011 7.917 -30.201 1.00 91.44 255 PHE A C 1
ATOM 1974 O O . PHE A 1 255 ? 13.899 8.193 -29.010 1.00 91.44 255 PHE A O 1
ATOM 1981 N N . LEU A 1 256 ? 13.481 6.811 -30.737 1.00 93.62 256 LEU A N 1
ATOM 1982 C CA . LEU A 1 256 ? 12.675 5.856 -29.982 1.00 93.62 256 LEU A CA 1
ATOM 1983 C C . LEU A 1 256 ? 13.455 5.279 -28.795 1.00 93.62 256 LEU A C 1
ATOM 1985 O O . LEU A 1 256 ? 12.942 5.276 -27.680 1.00 93.62 256 LEU A O 1
ATOM 1989 N N . ALA A 1 257 ? 14.694 4.834 -29.017 1.00 94.31 257 ALA A N 1
ATOM 1990 C CA . ALA A 1 257 ? 15.529 4.258 -27.968 1.00 94.31 257 ALA A CA 1
ATOM 1991 C C . ALA A 1 257 ? 15.751 5.244 -26.813 1.00 94.31 257 ALA A C 1
ATOM 1993 O O . ALA A 1 257 ? 15.434 4.950 -25.662 1.00 94.31 257 ALA A O 1
ATOM 1994 N N . VAL A 1 258 ? 16.238 6.447 -27.124 1.00 94.81 258 VAL A N 1
ATOM 1995 C CA . VAL A 1 258 ? 16.618 7.431 -26.104 1.00 94.81 258 VAL A CA 1
ATOM 1996 C C . VAL A 1 258 ? 15.391 8.039 -25.424 1.00 94.81 258 VAL A C 1
ATOM 1998 O O . VAL A 1 258 ? 15.330 8.073 -24.195 1.00 94.81 258 VAL A O 1
ATOM 2001 N N . MET A 1 259 ? 14.393 8.488 -26.194 1.00 95.69 259 MET A N 1
ATOM 2002 C CA . MET A 1 259 ? 13.225 9.175 -25.635 1.00 95.69 259 MET A CA 1
ATOM 2003 C C . MET A 1 259 ? 12.361 8.249 -24.795 1.00 95.69 259 MET A C 1
ATOM 2005 O O . MET A 1 259 ? 11.995 8.610 -23.676 1.00 95.69 259 MET A O 1
ATOM 2009 N N . PHE A 1 260 ? 12.049 7.049 -25.291 1.00 96.75 260 PHE A N 1
ATOM 2010 C CA . PHE A 1 260 ? 11.239 6.119 -24.511 1.00 96.75 260 PHE A CA 1
ATOM 2011 C C . PHE A 1 260 ? 12.018 5.522 -23.336 1.00 96.75 260 PHE A C 1
ATOM 2013 O O . PHE A 1 260 ? 11.420 5.288 -22.290 1.00 96.75 260 PHE A O 1
ATOM 2020 N N . GLY A 1 261 ? 13.345 5.381 -23.431 1.00 96.56 261 GLY A N 1
ATOM 2021 C CA . GLY A 1 261 ? 14.180 5.054 -22.274 1.00 96.56 261 GLY A CA 1
ATOM 2022 C C . GLY A 1 261 ? 14.126 6.127 -21.180 1.00 96.56 261 GLY A C 1
ATOM 2023 O O . GLY A 1 261 ? 13.938 5.819 -20.000 1.00 96.56 261 GLY A O 1
ATOM 2024 N N . ALA A 1 262 ? 14.221 7.403 -21.559 1.00 96.56 262 ALA A N 1
ATOM 2025 C CA . ALA A 1 262 ? 14.095 8.514 -20.619 1.00 96.56 262 ALA A CA 1
ATOM 2026 C C . ALA A 1 262 ? 12.692 8.568 -19.985 1.00 96.56 262 ALA A C 1
ATOM 2028 O O . ALA A 1 262 ? 12.571 8.626 -18.761 1.00 96.56 262 ALA A O 1
ATOM 2029 N N . LEU A 1 263 ? 11.630 8.466 -20.793 1.00 97.19 263 LEU A N 1
ATOM 2030 C CA . LEU A 1 263 ? 10.247 8.437 -20.304 1.00 97.19 263 LEU A CA 1
ATOM 2031 C C . LEU A 1 263 ? 9.985 7.249 -19.375 1.00 97.19 263 LEU A C 1
ATOM 2033 O O . LEU A 1 263 ? 9.339 7.419 -18.343 1.00 97.19 263 LEU A O 1
ATOM 2037 N N . ALA A 1 264 ? 10.512 6.066 -19.692 1.00 96.75 264 ALA A N 1
ATOM 2038 C CA . ALA A 1 264 ? 10.392 4.898 -18.827 1.00 96.75 264 ALA A CA 1
ATOM 2039 C C . ALA A 1 264 ? 11.045 5.122 -17.458 1.00 96.75 264 ALA A C 1
ATOM 2041 O O . ALA A 1 264 ? 10.469 4.746 -16.441 1.00 96.75 264 ALA A O 1
ATOM 2042 N N . THR A 1 265 ? 12.203 5.788 -17.419 1.00 96.44 265 THR A N 1
ATOM 2043 C CA . THR A 1 265 ? 12.890 6.144 -16.165 1.00 96.44 265 THR A CA 1
ATOM 2044 C C . THR A 1 265 ? 12.047 7.105 -15.324 1.00 96.44 265 THR A C 1
ATOM 2046 O O . THR A 1 265 ? 11.913 6.921 -14.112 1.00 96.44 265 THR A O 1
ATOM 2049 N N . VAL A 1 266 ? 11.430 8.111 -15.958 1.00 96.50 266 VAL A N 1
ATOM 2050 C CA . VAL A 1 266 ? 10.522 9.051 -15.279 1.00 96.50 266 VAL A CA 1
ATOM 2051 C C . VAL A 1 266 ? 9.305 8.315 -14.725 1.00 96.50 266 VAL A C 1
ATOM 2053 O O . VAL A 1 266 ? 9.013 8.438 -13.539 1.00 96.50 266 VAL A O 1
ATOM 2056 N N . VAL A 1 267 ? 8.629 7.506 -15.547 1.00 95.50 267 VAL A N 1
ATOM 2057 C CA . VAL A 1 267 ? 7.454 6.725 -15.127 1.00 95.50 267 VAL A CA 1
ATOM 2058 C C . VAL A 1 267 ? 7.794 5.794 -13.968 1.00 95.50 267 VAL A C 1
ATOM 2060 O O . VAL A 1 267 ? 7.079 5.799 -12.971 1.00 95.50 267 VAL A O 1
ATOM 2063 N N . ASN A 1 268 ? 8.904 5.056 -14.052 1.00 95.50 268 ASN A N 1
ATOM 2064 C CA . ASN A 1 268 ? 9.343 4.153 -12.989 1.00 95.50 268 ASN A CA 1
ATOM 2065 C C . ASN A 1 268 ? 9.648 4.906 -11.683 1.00 95.50 268 ASN A C 1
ATOM 2067 O O . ASN A 1 268 ? 9.292 4.453 -10.597 1.00 95.50 268 ASN A O 1
ATOM 2071 N N . THR A 1 269 ? 10.257 6.091 -11.784 1.00 95.44 269 THR A N 1
ATOM 2072 C CA . THR A 1 269 ? 10.532 6.952 -10.626 1.00 95.44 269 THR A CA 1
ATOM 2073 C C . THR A 1 269 ? 9.248 7.477 -9.993 1.00 95.44 269 THR A C 1
ATOM 2075 O O . THR A 1 269 ? 9.134 7.466 -8.772 1.00 95.44 269 THR A O 1
ATOM 2078 N N . VAL A 1 270 ? 8.261 7.889 -10.790 1.00 94.75 270 VAL A N 1
ATOM 2079 C CA . VAL A 1 270 ? 6.965 8.341 -10.269 1.00 94.75 270 VAL A CA 1
ATOM 2080 C C . VAL A 1 270 ? 6.199 7.180 -9.632 1.00 94.75 270 VAL A C 1
ATOM 2082 O O . VAL A 1 270 ? 5.755 7.316 -8.500 1.00 94.75 270 VAL A O 1
ATOM 2085 N N . GLU A 1 271 ? 6.077 6.034 -10.310 1.00 93.62 271 GLU A N 1
ATOM 2086 C CA . GLU A 1 271 ? 5.310 4.876 -9.825 1.00 93.62 271 GLU A CA 1
ATOM 2087 C C . GLU A 1 271 ? 5.908 4.282 -8.544 1.00 93.62 271 GLU A C 1
ATOM 2089 O O . GLU A 1 271 ? 5.226 4.157 -7.524 1.00 93.62 271 GLU A O 1
ATOM 2094 N N . HIS A 1 272 ? 7.194 3.927 -8.592 1.00 92.69 272 HIS A N 1
ATOM 2095 C CA . HIS A 1 272 ? 7.840 3.130 -7.547 1.00 92.69 272 HIS A CA 1
ATOM 2096 C C . HIS A 1 272 ? 8.691 3.964 -6.594 1.00 92.69 272 HIS A C 1
ATOM 2098 O O . HIS A 1 272 ? 8.775 3.637 -5.409 1.00 92.69 272 HIS A O 1
ATOM 2104 N N . GLY A 1 273 ? 9.286 5.058 -7.076 1.00 92.31 273 GLY A N 1
ATOM 2105 C CA . GLY A 1 273 ? 9.986 6.036 -6.235 1.00 92.31 273 GLY A CA 1
ATOM 2106 C C . GLY A 1 273 ? 9.032 6.950 -5.472 1.00 92.31 273 GLY A C 1
ATOM 2107 O O . GLY A 1 273 ? 9.257 7.201 -4.294 1.00 92.31 273 GLY A O 1
ATOM 2108 N N . GLY A 1 274 ? 7.928 7.363 -6.102 1.00 92.94 274 GLY A N 1
ATOM 2109 C CA . GLY A 1 274 ? 6.816 8.050 -5.436 1.00 92.94 274 GLY A CA 1
ATOM 2110 C C . GLY A 1 274 ? 5.923 7.128 -4.601 1.00 92.94 274 GLY A C 1
ATOM 2111 O O . GLY A 1 274 ? 4.984 7.605 -3.975 1.00 92.94 274 GLY A O 1
ATOM 2112 N N . GLN A 1 275 ? 6.201 5.817 -4.598 1.00 93.31 275 GLN A N 1
ATOM 2113 C CA . GLN A 1 275 ? 5.488 4.800 -3.817 1.00 93.31 275 GLN A CA 1
ATOM 2114 C C . GLN A 1 275 ? 3.961 4.855 -3.996 1.00 93.31 275 GLN A C 1
ATOM 2116 O O . GLN A 1 275 ? 3.202 4.702 -3.043 1.00 93.31 275 GLN A O 1
ATOM 2121 N N . VAL A 1 276 ? 3.490 5.024 -5.236 1.00 92.50 276 VAL A N 1
ATOM 2122 C CA . VAL A 1 276 ? 2.060 5.217 -5.550 1.00 92.50 276 VAL A CA 1
ATOM 2123 C C . VAL A 1 276 ? 1.191 4.069 -5.015 1.00 92.50 276 VAL A C 1
ATOM 2125 O O . VAL A 1 276 ? 0.058 4.291 -4.595 1.00 92.50 276 VAL A O 1
ATOM 2128 N N . GLY A 1 277 ? 1.729 2.847 -4.975 1.00 90.25 277 GLY A N 1
ATOM 2129 C CA . GLY A 1 277 ? 1.062 1.686 -4.377 1.00 90.25 277 GLY A CA 1
ATOM 2130 C C . GLY A 1 277 ? 0.876 1.786 -2.867 1.00 90.25 277 GLY A C 1
ATOM 2131 O O . GLY A 1 277 ? -0.213 1.517 -2.375 1.00 90.25 277 GLY A O 1
ATOM 2132 N N . MET A 1 278 ? 1.906 2.227 -2.138 1.00 92.75 278 MET A N 1
ATOM 2133 C CA . MET A 1 278 ? 1.796 2.508 -0.700 1.00 92.75 278 MET A CA 1
ATOM 2134 C C . MET A 1 278 ? 0.741 3.590 -0.452 1.00 92.75 278 MET A C 1
ATOM 2136 O O . MET A 1 278 ? -0.100 3.427 0.420 1.00 92.75 278 MET A O 1
ATOM 2140 N N . VAL A 1 279 ? 0.737 4.668 -1.246 1.00 93.19 279 VAL A N 1
ATOM 2141 C CA . VAL A 1 279 ? -0.245 5.759 -1.104 1.00 93.19 279 VAL A CA 1
ATOM 2142 C C . VAL A 1 279 ? -1.676 5.269 -1.358 1.00 93.19 279 VAL A C 1
ATOM 2144 O O . VAL A 1 279 ? -2.606 5.689 -0.671 1.00 93.19 279 VAL A O 1
ATOM 2147 N N . PHE A 1 280 ? -1.869 4.369 -2.327 1.00 92.12 280 PHE A N 1
ATOM 2148 C CA . PHE A 1 280 ? -3.169 3.741 -2.565 1.00 92.12 280 PHE A CA 1
ATOM 2149 C C . PHE A 1 280 ? -3.661 2.976 -1.329 1.00 92.12 280 PHE A C 1
ATOM 2151 O O . PHE A 1 280 ? -4.801 3.184 -0.912 1.00 92.12 280 PHE A O 1
ATOM 2158 N N . GLU A 1 281 ? -2.802 2.143 -0.737 1.00 90.50 281 GLU A N 1
ATOM 2159 C CA . GLU A 1 281 ? -3.131 1.370 0.466 1.00 90.50 281 GLU A CA 1
ATOM 2160 C C . GLU A 1 281 ? -3.355 2.258 1.675 1.00 90.50 281 GLU A C 1
ATOM 2162 O O . GLU A 1 281 ? -4.352 2.088 2.360 1.00 90.50 281 GLU A O 1
ATOM 2167 N N . MET A 1 282 ? -2.528 3.285 1.864 1.00 91.94 282 MET A N 1
ATOM 2168 C CA . MET A 1 282 ? -2.709 4.273 2.923 1.00 91.94 282 MET A CA 1
ATOM 2169 C C . MET A 1 282 ? -4.119 4.875 2.886 1.00 91.94 282 MET A C 1
ATOM 2171 O O . MET A 1 282 ? -4.819 4.863 3.894 1.00 91.94 282 MET A O 1
ATOM 2175 N N . TYR A 1 283 ? -4.585 5.338 1.720 1.00 92.44 283 TYR A N 1
ATOM 2176 C CA . TYR A 1 283 ? -5.943 5.876 1.597 1.00 92.44 283 TYR A CA 1
ATOM 2177 C C . TYR A 1 283 ? -7.032 4.811 1.779 1.00 92.44 283 TYR A C 1
ATOM 2179 O O . TYR A 1 283 ? -8.080 5.098 2.359 1.00 92.44 283 TYR A O 1
ATOM 2187 N N . ARG A 1 284 ? -6.808 3.584 1.294 1.00 90.69 284 ARG A N 1
ATOM 2188 C CA . ARG A 1 284 ? -7.744 2.461 1.467 1.00 90.69 284 ARG A CA 1
ATOM 2189 C C . ARG A 1 284 ? -7.876 2.058 2.941 1.00 90.69 284 ARG A C 1
ATOM 2191 O O . ARG A 1 284 ? -8.981 1.756 3.398 1.00 90.69 284 ARG A O 1
ATOM 2198 N N . ASP A 1 285 ? -6.776 2.094 3.681 1.00 89.50 285 ASP A N 1
ATOM 2199 C CA . ASP A 1 285 ? -6.708 1.767 5.100 1.00 89.50 285 ASP A CA 1
ATOM 2200 C C . ASP A 1 285 ? -7.256 2.906 5.971 1.00 89.50 285 ASP A C 1
ATOM 2202 O O . ASP A 1 285 ? -7.988 2.625 6.919 1.00 89.50 285 ASP A O 1
ATOM 2206 N N . SER A 1 286 ? -7.038 4.179 5.612 1.00 91.19 286 SER A N 1
ATOM 2207 C CA . SER A 1 286 ? -7.738 5.318 6.233 1.00 91.19 286 SER A CA 1
ATOM 2208 C C . SER A 1 286 ? -9.254 5.199 6.067 1.00 91.19 286 SER A C 1
ATOM 2210 O O . SER A 1 286 ? -9.989 5.322 7.043 1.00 91.19 286 SER A O 1
ATOM 2212 N N . ALA A 1 287 ? -9.740 4.870 4.865 1.00 91.31 287 ALA A N 1
ATOM 2213 C CA . ALA A 1 287 ? -11.163 4.599 4.658 1.00 91.31 287 ALA A CA 1
ATOM 2214 C C . ALA A 1 287 ? -11.655 3.426 5.526 1.00 91.31 287 ALA A C 1
ATOM 2216 O O . ALA A 1 287 ? -12.727 3.510 6.119 1.00 91.31 287 ALA A O 1
ATOM 2217 N N . GLY A 1 288 ? -10.869 2.347 5.635 1.00 89.06 288 GLY A N 1
ATOM 2218 C CA . GLY A 1 288 ? -11.180 1.202 6.500 1.00 89.06 288 GLY A CA 1
ATOM 2219 C C . GLY A 1 288 ? -11.257 1.561 7.984 1.00 89.06 288 GLY A C 1
ATOM 2220 O O . GLY A 1 288 ? -12.101 1.045 8.714 1.00 89.06 288 GLY A O 1
ATOM 2221 N N . PHE A 1 289 ? -10.414 2.490 8.432 1.00 89.25 289 PHE A N 1
ATOM 2222 C CA . PHE A 1 289 ? -10.408 2.977 9.806 1.00 89.25 289 PHE A CA 1
ATOM 2223 C C . PHE A 1 289 ? -11.704 3.718 10.133 1.00 89.25 289 PHE A C 1
ATOM 2225 O O . PHE A 1 289 ? -12.349 3.404 11.135 1.00 89.25 289 PHE A O 1
ATOM 2232 N N . PHE A 1 290 ? -12.121 4.638 9.258 1.00 91.44 290 PHE A N 1
ATOM 2233 C CA . PHE A 1 290 ? -13.402 5.325 9.409 1.00 91.44 290 PHE A CA 1
ATOM 2234 C C . PHE A 1 290 ? -14.556 4.337 9.348 1.00 91.44 290 PHE A C 1
ATOM 2236 O O . PHE A 1 290 ? -15.381 4.333 10.254 1.00 91.44 290 PHE A O 1
ATOM 2243 N N . ARG A 1 291 ? -14.539 3.409 8.387 1.00 90.75 291 ARG A N 1
ATOM 2244 C CA . ARG A 1 291 ? -15.548 2.356 8.266 1.00 90.75 291 ARG A CA 1
ATOM 2245 C C . ARG A 1 291 ? -15.724 1.554 9.559 1.00 90.75 291 ARG A C 1
ATOM 2247 O O . ARG A 1 291 ? -16.847 1.326 9.998 1.00 90.75 291 ARG A O 1
ATOM 2254 N N . LEU A 1 292 ? -14.623 1.136 10.184 1.00 88.31 292 LEU A N 1
ATOM 2255 C CA . LEU A 1 292 ? -14.655 0.390 11.442 1.00 88.31 292 LEU A CA 1
ATOM 2256 C C . LEU A 1 292 ? -15.245 1.222 12.588 1.00 88.31 292 LEU A C 1
ATOM 2258 O O . LEU A 1 292 ? -16.039 0.713 13.381 1.00 88.31 292 LEU A O 1
ATOM 2262 N N . MET A 1 293 ? -14.868 2.496 12.683 1.00 89.81 293 MET A N 1
ATOM 2263 C CA . MET A 1 293 ? -15.407 3.402 13.695 1.00 89.81 293 MET A CA 1
ATOM 2264 C C . MET A 1 293 ? -16.902 3.662 13.472 1.00 89.81 293 MET A C 1
ATOM 2266 O O . MET A 1 293 ? -17.680 3.588 14.420 1.00 89.81 293 MET A O 1
ATOM 2270 N N . GLU A 1 294 ? -17.330 3.868 12.227 1.00 90.50 294 GLU A N 1
ATOM 2271 C CA . GLU A 1 294 ? -18.741 4.014 11.869 1.00 90.50 294 GLU A CA 1
ATOM 2272 C C . GLU A 1 294 ? -19.564 2.787 12.255 1.00 90.50 294 GLU A C 1
ATOM 2274 O O . GLU A 1 294 ? -20.631 2.923 12.847 1.00 90.50 294 GLU A O 1
ATOM 2279 N N . GLU A 1 295 ? -19.074 1.584 11.945 1.00 89.00 295 GLU A N 1
ATOM 2280 C CA . GLU A 1 295 ? -19.754 0.336 12.296 1.00 89.00 295 GLU A CA 1
ATOM 2281 C C . GLU A 1 295 ? -19.796 0.125 13.819 1.00 89.00 295 GLU A C 1
ATOM 2283 O O . GLU A 1 295 ? -20.786 -0.393 14.343 1.00 89.00 295 GLU A O 1
ATOM 2288 N N . THR A 1 296 ? -18.778 0.590 14.549 1.00 88.62 296 THR A N 1
ATOM 2289 C CA . THR A 1 296 ? -18.752 0.583 16.021 1.00 88.62 296 THR A CA 1
ATOM 2290 C C . THR A 1 296 ? -19.794 1.543 16.603 1.00 88.62 296 THR A C 1
ATOM 2292 O O . THR A 1 296 ? -20.561 1.159 17.484 1.00 88.62 296 THR A O 1
ATOM 2295 N N . ILE A 1 297 ? -19.891 2.772 16.091 1.00 90.31 297 ILE A N 1
ATOM 2296 C CA . ILE A 1 297 ? -20.904 3.739 16.541 1.00 90.31 297 ILE A CA 1
ATOM 2297 C C . ILE A 1 297 ? -22.310 3.236 16.179 1.00 90.31 297 ILE A C 1
ATOM 2299 O O . ILE A 1 297 ? -23.203 3.203 17.022 1.00 90.31 297 ILE A O 1
ATOM 2303 N N . GLU A 1 298 ? -22.512 2.786 14.939 1.00 90.31 298 GLU A N 1
ATOM 2304 C CA . GLU A 1 298 ? -23.807 2.326 14.435 1.00 90.31 298 GLU A CA 1
ATOM 2305 C C . GLU A 1 298 ? -24.313 1.075 15.166 1.00 90.31 298 GLU A C 1
ATOM 2307 O O . GLU A 1 298 ? -25.510 0.969 15.431 1.00 90.31 298 GLU A O 1
ATOM 2312 N N . SER A 1 299 ? -23.429 0.135 15.510 1.00 87.25 299 SER A N 1
ATOM 2313 C CA . SER A 1 299 ? -23.804 -1.049 16.294 1.00 87.25 299 SER A CA 1
ATOM 2314 C C . SER A 1 299 ? -24.217 -0.691 17.722 1.00 87.25 299 SER A C 1
ATOM 2316 O O . SER A 1 299 ? -25.220 -1.217 18.196 1.00 87.25 299 SER A O 1
ATOM 2318 N N . ASN A 1 300 ? -23.521 0.238 18.382 1.00 87.06 300 ASN A N 1
ATOM 2319 C CA . ASN A 1 300 ? -23.903 0.710 19.715 1.00 87.06 300 ASN A CA 1
ATOM 2320 C C . ASN A 1 300 ? -25.215 1.509 19.714 1.00 87.06 300 ASN A C 1
ATOM 2322 O O . ASN A 1 300 ? -26.017 1.361 20.629 1.00 87.06 300 ASN A O 1
ATOM 2326 N N . LEU A 1 301 ? -25.468 2.311 18.675 1.00 87.75 301 LEU A N 1
ATOM 2327 C CA . LEU A 1 301 ? -26.722 3.059 18.530 1.00 87.75 301 LEU A CA 1
ATOM 2328 C C . LEU A 1 301 ? -27.937 2.159 18.247 1.00 87.75 301 LEU A C 1
ATOM 2330 O O . LEU A 1 301 ? -29.059 2.540 18.570 1.00 87.75 301 LEU A O 1
ATOM 2334 N N . LYS A 1 302 ? -27.735 1.001 17.605 1.00 87.06 302 LYS A N 1
ATOM 2335 C CA . LYS A 1 302 ? -28.811 0.055 17.254 1.00 87.06 302 LYS A CA 1
ATOM 2336 C C . LYS A 1 302 ? -29.130 -0.964 18.341 1.00 87.06 302 LYS A C 1
ATOM 2338 O O . LYS A 1 302 ? -30.218 -1.526 18.310 1.00 87.06 302 LYS A O 1
ATOM 2343 N N . GLU A 1 303 ? -28.190 -1.255 19.233 1.00 83.19 303 GLU A N 1
ATOM 2344 C CA . GLU A 1 303 ? -28.402 -2.213 20.318 1.00 83.19 303 GLU A CA 1
ATOM 2345 C C . GLU A 1 303 ? -29.440 -1.654 21.298 1.00 83.19 303 GLU A C 1
ATOM 2347 O O . GLU A 1 303 ? -29.279 -0.546 21.796 1.00 83.19 303 GLU A O 1
ATOM 2352 N N . GLU A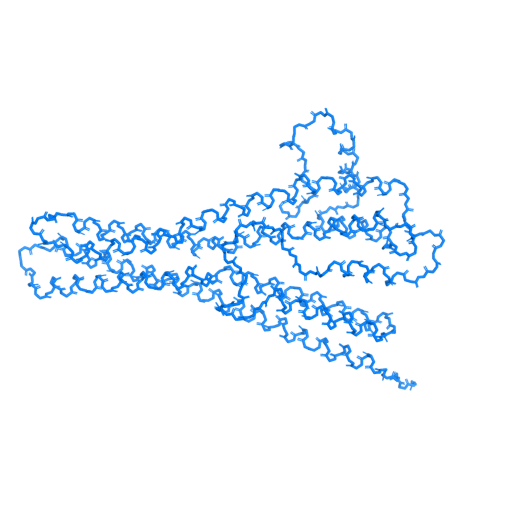 1 304 ? -30.530 -2.369 21.560 1.00 76.19 304 GLU A N 1
ATOM 2353 C CA . GLU A 1 304 ? -31.600 -1.885 22.447 1.00 76.19 304 GLU A CA 1
ATOM 2354 C C . GLU A 1 304 ? -31.274 -2.155 23.921 1.00 76.19 304 GLU A C 1
ATOM 2356 O O . GLU A 1 304 ? -31.684 -1.400 24.806 1.00 76.19 304 GLU A O 1
ATOM 2361 N N . GLU A 1 305 ? -30.501 -3.207 24.201 1.00 74.38 305 GLU A N 1
ATOM 2362 C CA . GLU A 1 305 ? -30.133 -3.576 25.560 1.00 74.38 305 GLU A CA 1
ATOM 2363 C C . GLU A 1 305 ? -28.951 -2.729 26.046 1.00 74.38 305 GLU A C 1
ATOM 2365 O O . GLU A 1 305 ? -27.811 -2.900 25.612 1.00 74.38 305 GLU A O 1
ATOM 2370 N N . ALA A 1 306 ? -29.207 -1.828 27.001 1.00 68.44 306 ALA A N 1
ATOM 2371 C CA . ALA A 1 306 ? -28.180 -0.948 27.561 1.00 68.44 306 ALA A CA 1
ATOM 2372 C C . ALA A 1 306 ? -26.961 -1.716 28.101 1.00 68.44 306 ALA A C 1
ATOM 2374 O O . ALA A 1 306 ? -25.845 -1.234 27.943 1.00 68.44 306 ALA A O 1
ATOM 2375 N N . ASP A 1 307 ? -27.155 -2.910 28.669 1.00 66.38 307 ASP A N 1
ATOM 2376 C CA . ASP A 1 307 ? -26.083 -3.762 29.209 1.00 66.38 307 ASP A CA 1
ATOM 2377 C C . ASP A 1 307 ? -25.210 -4.414 28.117 1.00 66.38 307 ASP A C 1
ATOM 2379 O O . ASP A 1 307 ? -24.106 -4.871 28.405 1.00 66.38 307 ASP A O 1
ATOM 2383 N N . ARG A 1 308 ? -25.680 -4.448 26.862 1.00 72.94 308 ARG A N 1
ATOM 2384 C CA . ARG A 1 308 ? -24.914 -4.927 25.700 1.00 72.94 308 ARG A CA 1
ATOM 2385 C C . ARG A 1 308 ? -24.221 -3.801 24.941 1.00 72.94 308 ARG A C 1
ATOM 2387 O O . ARG A 1 308 ? -23.434 -4.068 24.044 1.00 72.94 308 ARG A O 1
ATOM 2394 N N . ARG A 1 309 ? -24.492 -2.535 25.261 1.00 77.94 309 ARG A N 1
ATOM 2395 C CA . ARG A 1 309 ? -23.751 -1.418 24.663 1.00 77.94 309 ARG A CA 1
ATOM 2396 C C . ARG A 1 309 ? -22.387 -1.281 25.325 1.00 77.94 309 ARG A C 1
ATOM 2398 O O . ARG A 1 309 ? -22.245 -1.449 26.536 1.00 77.94 309 ARG A O 1
ATOM 2405 N N . GLU A 1 310 ? -21.395 -0.854 24.555 1.00 82.44 310 GLU A N 1
ATOM 2406 C CA . GLU A 1 310 ? -20.219 -0.241 25.158 1.00 82.44 310 GLU A CA 1
ATOM 2407 C C . GLU A 1 310 ? -20.660 0.968 25.994 1.00 82.44 310 GLU A C 1
ATOM 2409 O O . GLU A 1 310 ? -21.621 1.662 25.648 1.00 82.44 310 GLU A O 1
ATOM 2414 N N . ASN A 1 311 ? -19.978 1.218 27.111 1.00 88.19 311 ASN A N 1
ATOM 2415 C CA . ASN A 1 311 ? -20.270 2.376 27.940 1.00 88.19 311 ASN A CA 1
ATOM 2416 C C . ASN A 1 311 ? -20.198 3.676 27.128 1.00 88.19 311 ASN A C 1
ATOM 2418 O O . ASN A 1 311 ? -19.177 3.954 26.503 1.00 88.19 311 ASN A O 1
ATOM 2422 N N . GLY A 1 312 ? -21.277 4.467 27.156 1.00 86.31 312 GLY A N 1
ATOM 2423 C CA . GLY A 1 312 ? -21.410 5.648 26.299 1.00 86.31 312 GLY A CA 1
ATOM 2424 C C . GLY A 1 312 ? -20.289 6.675 26.486 1.00 86.31 312 GLY A C 1
ATOM 2425 O O . GLY A 1 312 ? -19.732 7.153 25.503 1.00 86.31 312 GLY A O 1
ATOM 2426 N N . GLU A 1 313 ? -19.896 6.962 27.729 1.00 89.19 313 GLU A N 1
ATOM 2427 C CA . GLU A 1 313 ? -18.813 7.911 28.026 1.00 89.19 313 GLU A CA 1
ATOM 2428 C C . GLU A 1 313 ? -17.451 7.373 27.559 1.00 89.19 313 GLU A C 1
ATOM 2430 O O . GLU A 1 313 ? -16.630 8.117 27.021 1.00 89.19 313 GLU A O 1
ATOM 2435 N N . LEU A 1 314 ? -17.214 6.064 27.707 1.00 90.00 314 LEU A N 1
ATOM 2436 C CA . LEU A 1 314 ? -16.000 5.421 27.201 1.00 90.00 314 LEU A CA 1
ATOM 2437 C C . LEU A 1 314 ? -15.941 5.447 25.670 1.00 90.00 314 LEU A C 1
ATOM 2439 O O . LEU A 1 314 ? -14.884 5.746 25.108 1.00 90.00 314 LEU A O 1
ATOM 2443 N N . LEU A 1 315 ? -17.062 5.162 25.001 1.00 90.12 315 LEU A N 1
ATOM 2444 C CA . LEU A 1 315 ? -17.163 5.234 23.548 1.00 90.12 315 LEU A CA 1
ATOM 2445 C C . LEU A 1 315 ? -16.918 6.667 23.062 1.00 90.12 315 LEU A C 1
ATOM 2447 O O . LEU A 1 315 ? -16.147 6.859 22.126 1.00 90.12 315 LEU A O 1
ATOM 2451 N N . GLU A 1 316 ? -17.505 7.671 23.721 1.00 93.56 316 GLU A N 1
ATOM 2452 C CA . GLU A 1 316 ? -17.290 9.087 23.404 1.00 93.56 316 GLU A CA 1
ATOM 2453 C C . GLU A 1 316 ? -15.802 9.454 23.477 1.00 93.56 316 GLU A C 1
ATOM 2455 O O . GLU A 1 316 ? -15.256 10.038 22.539 1.00 93.56 316 GLU A O 1
ATOM 2460 N N . VAL A 1 317 ? -15.116 9.049 24.553 1.00 94.00 317 VAL A N 1
ATOM 2461 C CA . VAL A 1 317 ? -13.669 9.260 24.713 1.00 94.00 317 VAL A CA 1
ATOM 2462 C C . VAL A 1 317 ? -12.884 8.560 23.606 1.00 94.00 317 VAL A C 1
ATOM 2464 O O . VAL A 1 317 ? -11.984 9.169 23.023 1.00 94.00 317 VAL A O 1
ATOM 2467 N N . LYS A 1 318 ? -13.212 7.303 23.285 1.00 92.50 318 LYS A N 1
ATOM 2468 C CA . LYS A 1 318 ? -12.539 6.556 22.213 1.00 92.50 318 LYS A CA 1
ATOM 2469 C C . LYS A 1 318 ? -12.709 7.243 20.862 1.00 92.50 318 LYS A C 1
ATOM 2471 O O . LYS A 1 318 ? -11.704 7.485 20.201 1.00 92.50 318 LYS A O 1
ATOM 2476 N N . VAL A 1 319 ? -13.937 7.595 20.480 1.00 93.62 319 VAL A N 1
ATOM 2477 C CA . VAL A 1 319 ? -14.241 8.264 19.206 1.00 93.62 319 VAL A CA 1
ATOM 2478 C C . VAL A 1 319 ? -13.549 9.623 19.132 1.00 93.62 319 VAL A C 1
ATOM 2480 O O . VAL A 1 319 ? -12.878 9.904 18.142 1.00 93.62 319 VAL A O 1
ATOM 2483 N N . ALA A 1 320 ? -13.623 10.441 20.188 1.00 94.00 320 ALA A N 1
ATOM 2484 C CA . ALA A 1 320 ? -12.960 11.745 20.226 1.00 94.00 320 ALA A CA 1
ATOM 2485 C C . ALA A 1 320 ? -11.452 11.610 19.974 1.00 94.00 320 ALA A C 1
ATOM 2487 O O . ALA A 1 320 ? -10.913 12.231 19.056 1.00 94.00 320 ALA A O 1
ATOM 2488 N N . LEU A 1 321 ? -10.778 10.736 20.729 1.00 93.44 321 LEU A N 1
ATOM 2489 C CA . LEU A 1 321 ? -9.334 10.536 20.610 1.00 93.44 321 LEU A CA 1
ATOM 2490 C C . LEU A 1 321 ? -8.936 9.905 19.272 1.00 93.44 321 LEU A C 1
ATOM 2492 O O . LEU A 1 321 ? -7.927 10.295 18.688 1.00 93.44 321 LEU A O 1
ATOM 2496 N N . GLN A 1 322 ? -9.732 8.968 18.758 1.00 92.12 322 GLN A N 1
ATOM 2497 C CA . GLN A 1 322 ? -9.513 8.359 17.447 1.00 92.12 322 GLN A CA 1
ATOM 2498 C C . GLN A 1 322 ? -9.728 9.343 16.288 1.00 92.12 322 GLN A C 1
ATOM 2500 O O . GLN A 1 322 ? -9.138 9.160 15.228 1.00 92.12 322 GLN A O 1
ATOM 2505 N N . LEU A 1 323 ? -10.524 10.396 16.479 1.00 93.31 323 LEU A N 1
ATOM 2506 C CA . LEU A 1 323 ? -10.658 11.506 15.533 1.00 93.31 323 LEU A CA 1
ATOM 2507 C C . LEU A 1 323 ? -9.647 12.637 15.791 1.00 93.31 323 LEU A C 1
ATOM 2509 O O . LEU A 1 323 ? -9.624 13.612 15.042 1.00 93.31 323 LEU A O 1
ATOM 2513 N N . GLY A 1 324 ? -8.798 12.522 16.817 1.00 93.69 324 GLY A N 1
ATOM 2514 C CA . GLY A 1 324 ? -7.832 13.558 17.194 1.00 93.69 324 GLY A CA 1
ATOM 2515 C C . GLY A 1 324 ? -8.477 14.818 17.774 1.00 93.69 324 GLY A C 1
ATOM 2516 O O . GLY A 1 324 ? -7.914 15.904 17.654 1.00 93.69 324 GLY A O 1
ATOM 2517 N N . ARG A 1 325 ? -9.665 14.688 18.368 1.00 93.56 325 ARG A N 1
ATOM 2518 C CA . ARG A 1 325 ? -10.437 15.777 18.974 1.00 93.56 325 ARG A CA 1
ATOM 2519 C C . ARG A 1 325 ? -10.479 15.639 20.491 1.00 93.56 325 ARG A C 1
ATOM 2521 O O . ARG A 1 325 ? -10.417 14.538 21.040 1.00 93.56 325 ARG A O 1
ATOM 2528 N N . SER A 1 326 ? -10.624 16.766 21.1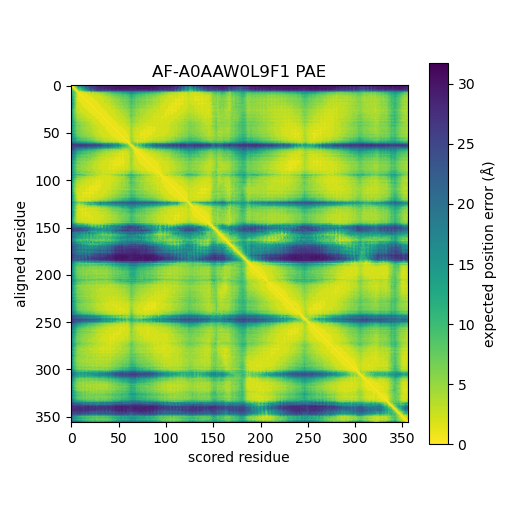83 1.00 94.44 326 SER A N 1
ATOM 2529 C CA . SER A 1 326 ? -11.069 16.740 22.581 1.00 94.44 326 SER A CA 1
ATOM 2530 C C . SER A 1 326 ? -12.569 16.414 22.663 1.00 94.44 326 SER A C 1
ATOM 2532 O O . SER A 1 326 ? -13.295 16.529 21.675 1.00 94.44 326 SER A O 1
ATOM 2534 N N . LEU A 1 327 ? -13.065 16.050 23.852 1.00 93.50 327 LEU A N 1
ATOM 2535 C CA . LEU A 1 327 ? -14.501 15.804 24.059 1.00 93.50 327 LEU A CA 1
ATOM 2536 C C . LEU A 1 327 ? -15.358 17.029 23.707 1.00 93.50 327 LEU A C 1
ATOM 2538 O O . LEU A 1 327 ? -16.403 16.893 23.081 1.00 93.50 327 LEU A O 1
ATOM 2542 N N . SER A 1 328 ? -14.910 18.235 24.074 1.00 92.31 328 SER A N 1
ATOM 2543 C CA . SER A 1 328 ? -15.637 19.463 23.733 1.00 92.31 328 SER A CA 1
ATOM 2544 C C . SER A 1 328 ? -15.671 19.686 22.224 1.00 92.31 328 SER A C 1
ATOM 2546 O O . SER A 1 328 ? -16.726 19.969 21.680 1.00 92.31 328 SER A O 1
ATOM 2548 N N . GLU A 1 329 ? -14.549 19.470 21.536 1.00 92.19 329 GLU A N 1
ATOM 2549 C CA . GLU A 1 329 ? -14.472 19.629 20.082 1.00 92.19 329 GLU A CA 1
ATOM 2550 C C . GLU A 1 329 ? -15.313 18.599 19.318 1.00 92.19 329 GLU A C 1
ATOM 2552 O O . GLU A 1 329 ? -15.797 18.896 18.226 1.00 92.19 329 GLU A O 1
ATOM 2557 N N . LEU A 1 330 ? -15.480 17.389 19.863 1.00 92.19 330 LEU A N 1
ATOM 2558 C CA . LEU A 1 330 ? -16.366 16.380 19.285 1.00 92.19 330 LEU A CA 1
ATOM 2559 C C . LEU A 1 330 ? -17.841 16.797 19.414 1.00 92.19 330 LEU A C 1
ATOM 2561 O O . LEU A 1 330 ? -18.599 16.702 18.450 1.00 92.19 330 LEU A O 1
ATOM 2565 N N . ARG A 1 331 ? -18.239 17.316 20.580 1.00 91.56 331 ARG A N 1
ATOM 2566 C CA . ARG A 1 331 ? -19.594 17.845 20.818 1.00 91.56 331 ARG A CA 1
ATOM 2567 C C . ARG A 1 331 ? -19.879 19.094 19.981 1.00 91.56 331 ARG A C 1
ATOM 2569 O O . ARG A 1 331 ? -20.981 19.262 19.454 1.00 91.56 331 ARG A O 1
ATOM 2576 N N . ASP A 1 332 ? -18.880 19.953 19.803 1.00 89.75 332 ASP A N 1
ATOM 2577 C CA . ASP A 1 332 ? -18.972 21.130 18.936 1.00 89.75 332 ASP A CA 1
ATOM 2578 C C . ASP A 1 332 ? -19.163 20.720 17.468 1.00 89.75 332 ASP A C 1
ATOM 2580 O O . ASP A 1 332 ? -20.006 21.293 16.778 1.00 89.75 332 ASP A O 1
ATOM 2584 N N . LEU A 1 333 ? -18.462 19.680 16.997 1.00 88.44 333 LEU A N 1
ATOM 2585 C CA . LEU A 1 333 ? -18.662 19.113 15.657 1.00 88.44 333 LEU A CA 1
ATOM 2586 C C . LEU A 1 333 ? -20.104 18.608 15.469 1.00 88.44 333 LEU A C 1
ATOM 2588 O O . LEU A 1 333 ? -20.752 18.928 14.468 1.00 88.44 333 LEU A O 1
ATOM 2592 N N . ALA A 1 334 ? -20.624 17.855 16.442 1.00 86.62 334 ALA A N 1
ATOM 2593 C CA . ALA A 1 334 ? -21.987 17.332 16.404 1.00 86.62 334 ALA A CA 1
ATOM 2594 C C . ALA A 1 334 ? -23.043 18.453 16.367 1.00 86.62 334 ALA A C 1
ATOM 2596 O O . ALA A 1 334 ? -23.931 18.467 15.511 1.00 86.62 334 ALA A O 1
ATOM 2597 N N . SER A 1 335 ? -22.916 19.444 17.253 1.00 82.06 335 SER A N 1
ATOM 2598 C CA . SER A 1 335 ? -23.855 20.570 17.340 1.00 82.06 335 SER A CA 1
ATOM 2599 C C . SER A 1 335 ? -23.810 21.476 16.104 1.00 82.06 335 SER A C 1
ATOM 2601 O O . SER A 1 335 ? -24.856 21.861 15.575 1.00 82.06 335 SER A O 1
ATOM 2603 N N . THR A 1 336 ? -22.617 21.748 15.576 1.00 73.56 336 THR A N 1
ATOM 2604 C CA . THR A 1 336 ? -22.415 22.516 14.340 1.00 73.56 336 THR A CA 1
ATOM 2605 C C . THR A 1 336 ? -23.127 21.836 13.168 1.00 73.56 336 THR A C 1
ATOM 2607 O O . THR A 1 336 ? -23.896 22.485 12.457 1.00 73.56 336 THR A O 1
ATOM 2610 N N . THR A 1 337 ? -22.988 20.514 13.040 1.00 65.56 337 THR A N 1
ATOM 2611 C CA . THR A 1 337 ? -23.638 19.711 11.988 1.00 65.56 337 THR A CA 1
ATOM 2612 C C . THR A 1 337 ? -25.165 19.764 12.080 1.00 65.56 337 THR A C 1
ATOM 2614 O O . THR A 1 337 ? -25.828 20.070 11.083 1.00 65.56 337 THR A O 1
ATOM 2617 N N . SER A 1 338 ? -25.720 19.594 13.287 1.00 60.38 338 SER A N 1
ATOM 2618 C CA . SER A 1 338 ? -27.171 19.660 13.528 1.00 60.38 338 SER A CA 1
ATOM 2619 C C . SER A 1 338 ? -27.785 21.007 13.106 1.00 60.38 338 SER A C 1
ATOM 2621 O O . SER A 1 338 ? -28.892 21.064 12.569 1.00 60.38 338 SER A O 1
ATOM 2623 N N . SER A 1 339 ? -27.035 22.103 13.272 1.00 57.91 339 SER A N 1
ATOM 2624 C CA . SER A 1 339 ? -27.486 23.464 12.955 1.00 57.91 339 SER A CA 1
ATOM 2625 C C . SER A 1 339 ? -27.337 23.851 11.473 1.00 57.91 339 SER A C 1
ATOM 2627 O O . SER A 1 339 ? -28.026 24.756 10.993 1.00 57.91 339 SER A O 1
ATOM 2629 N N . LEU A 1 340 ? -26.454 23.171 10.731 1.00 57.25 340 LEU A N 1
ATOM 2630 C CA . LEU A 1 340 ? -26.006 23.576 9.390 1.00 57.25 340 LEU A CA 1
ATOM 2631 C C . LEU A 1 340 ? -26.468 22.654 8.257 1.00 57.25 340 LEU A C 1
ATOM 2633 O O . LEU A 1 340 ? -26.278 23.016 7.089 1.00 57.25 340 LEU A O 1
ATOM 2637 N N . SER A 1 341 ? -27.140 21.537 8.565 1.00 53.94 341 SER A N 1
ATOM 2638 C CA . SER A 1 341 ? -27.596 20.545 7.572 1.00 53.94 341 SER A CA 1
ATOM 2639 C C . SER A 1 341 ? -28.522 21.107 6.473 1.00 53.94 341 SER A C 1
ATOM 2641 O O . SER A 1 341 ? -28.722 20.464 5.446 1.00 53.94 341 SER A O 1
ATOM 2643 N N . SER A 1 342 ? -29.032 22.340 6.627 1.00 52.50 342 SER A N 1
ATOM 2644 C CA . SER A 1 342 ? -29.870 23.031 5.635 1.00 52.50 342 SER A CA 1
ATOM 2645 C C . SER A 1 342 ? -29.184 24.145 4.821 1.00 52.50 342 SER A C 1
ATOM 2647 O O . SER A 1 342 ? -29.831 24.706 3.935 1.00 52.50 342 SER A O 1
ATOM 2649 N N . ARG A 1 343 ? -27.919 24.523 5.092 1.00 53.28 343 ARG A N 1
ATOM 2650 C CA . ARG A 1 343 ? -27.325 25.759 4.515 1.00 53.28 343 ARG A CA 1
ATOM 2651 C C . ARG A 1 343 ? -25.916 25.659 3.930 1.00 53.28 343 ARG A C 1
ATOM 2653 O O . ARG A 1 343 ? -25.512 26.596 3.240 1.00 53.28 343 ARG A O 1
ATOM 2660 N N . ILE A 1 344 ? -25.162 24.587 4.169 1.00 54.50 344 ILE A N 1
ATOM 2661 C CA . ILE A 1 344 ? -23.759 24.497 3.731 1.00 54.50 344 ILE A CA 1
ATOM 2662 C C . ILE A 1 344 ? -23.601 23.492 2.587 1.00 54.50 344 ILE A C 1
ATOM 2664 O O . ILE A 1 344 ? -24.055 22.355 2.672 1.00 54.50 344 ILE A O 1
ATOM 2668 N N . SER A 1 345 ? -22.951 23.920 1.498 1.00 55.94 345 SER A N 1
ATOM 2669 C CA . SER A 1 345 ? -22.513 23.021 0.425 1.00 55.94 345 SER A CA 1
ATOM 2670 C C . SER A 1 345 ? -21.570 21.961 0.999 1.00 55.94 345 SER A C 1
ATOM 2672 O O . SER A 1 345 ? -20.687 22.346 1.768 1.00 55.94 345 SER A O 1
ATOM 2674 N N . PRO A 1 346 ? -21.659 20.685 0.577 1.00 55.06 346 PRO A N 1
ATOM 2675 C CA . PRO A 1 346 ? -20.804 19.613 1.080 1.00 55.06 346 PRO A CA 1
ATOM 2676 C C . PRO A 1 346 ? -19.338 20.037 1.154 1.00 55.06 346 PRO A C 1
ATOM 2678 O O . PRO A 1 346 ? -18.724 19.878 2.190 1.00 55.06 346 PRO A O 1
ATOM 2681 N N . ASP A 1 347 ? -18.799 20.725 0.148 1.00 56.16 347 ASP A N 1
ATOM 2682 C CA . ASP A 1 347 ? -17.396 21.172 0.079 1.00 56.16 347 ASP A CA 1
ATOM 2683 C C . ASP A 1 347 ? -16.901 22.090 1.220 1.00 56.16 347 ASP A C 1
ATOM 2685 O O . ASP A 1 347 ? -15.696 22.282 1.353 1.00 56.16 347 ASP A O 1
ATOM 2689 N N . LYS A 1 348 ? -17.789 22.649 2.053 1.00 61.44 348 LYS A N 1
ATOM 2690 C CA . LYS A 1 348 ? -17.441 23.530 3.186 1.00 61.44 348 LYS A CA 1
ATOM 2691 C C . LYS A 1 348 ? -17.684 22.909 4.569 1.00 61.44 348 LYS A C 1
ATOM 2693 O O . LYS A 1 348 ? -17.405 23.563 5.569 1.00 61.44 348 LYS A O 1
ATOM 2698 N N . GLU A 1 349 ? -18.227 21.695 4.634 1.00 69.50 349 GLU A N 1
ATOM 2699 C CA . GLU A 1 349 ? -18.404 20.945 5.885 1.00 69.50 349 GLU A CA 1
ATOM 2700 C C . GLU A 1 349 ? -17.040 20.405 6.364 1.00 69.50 349 GLU A C 1
ATOM 2702 O O . GLU A 1 349 ? -16.262 19.871 5.564 1.00 69.50 349 GLU A O 1
ATOM 2707 N N . GLU A 1 350 ? -16.743 20.616 7.650 1.00 81.56 350 GLU A N 1
ATOM 2708 C CA . GLU A 1 350 ? -15.494 20.220 8.317 1.00 81.56 350 GLU A CA 1
ATOM 2709 C C . GLU A 1 350 ? -15.359 18.688 8.354 1.00 81.56 350 GLU A C 1
ATOM 2711 O O . GLU A 1 350 ? -16.354 17.978 8.497 1.00 81.56 350 GLU A O 1
ATOM 2716 N N . PHE A 1 351 ? -14.134 18.169 8.223 1.00 86.06 351 PHE A N 1
ATOM 2717 C CA . PHE A 1 351 ? -13.869 16.739 8.402 1.00 86.06 351 PHE A CA 1
ATOM 2718 C C . PHE A 1 351 ? -14.120 16.316 9.849 1.00 86.06 351 PHE A C 1
ATOM 2720 O O . PHE A 1 351 ? -13.822 17.058 10.790 1.00 86.06 351 PHE A O 1
ATOM 2727 N N . GLY A 1 352 ? -14.628 15.099 10.043 1.00 84.19 352 GLY A N 1
ATOM 2728 C CA . GLY A 1 352 ? -14.775 14.530 11.373 1.00 84.19 352 GLY A CA 1
ATOM 2729 C C . GLY A 1 352 ? -13.414 14.320 12.024 1.00 84.19 352 GLY A C 1
ATOM 2730 O O . GLY A 1 352 ? -13.231 14.653 13.196 1.00 84.19 352 GLY A O 1
ATOM 2731 N N . SER A 1 353 ? -12.428 13.855 11.257 1.00 88.19 353 SER A N 1
ATOM 2732 C CA . SER A 1 353 ? -11.056 13.706 11.736 1.00 88.19 353 SER A CA 1
ATOM 2733 C C . SER A 1 353 ? -10.259 15.010 11.694 1.00 88.19 353 SER A C 1
ATOM 2735 O O . SER A 1 353 ? -10.353 15.782 10.745 1.00 88.19 353 SER A O 1
ATOM 2737 N N . LYS A 1 354 ? -9.412 15.219 12.707 1.00 89.50 354 LYS A N 1
ATOM 2738 C CA . LYS A 1 354 ? -8.299 16.186 12.691 1.00 89.50 354 LYS A CA 1
ATOM 2739 C C . LYS A 1 354 ? -6.936 15.526 12.465 1.00 89.50 354 LYS A C 1
ATOM 2741 O O . LYS A 1 354 ? -5.924 16.222 12.415 1.00 89.50 354 LYS A O 1
ATOM 2746 N N . LEU A 1 355 ? -6.891 14.194 12.410 1.00 80.75 355 LEU A N 1
ATOM 2747 C CA . LEU A 1 355 ? -5.638 13.442 12.305 1.00 80.75 355 LEU A CA 1
ATOM 2748 C C . LEU A 1 355 ? -5.114 13.350 10.874 1.00 80.75 355 LEU A C 1
ATOM 2750 O O . LEU A 1 355 ? -3.907 13.182 10.700 1.00 80.75 355 LEU A O 1
ATOM 2754 N N . PHE A 1 356 ? -6.005 13.411 9.884 1.00 66.06 356 PHE A N 1
ATOM 2755 C CA . PHE A 1 356 ? -5.686 13.155 8.485 1.00 66.06 356 PHE A CA 1
ATOM 2756 C C . PHE A 1 356 ? -6.023 14.333 7.578 1.00 66.06 356 PHE A C 1
ATOM 2758 O O . PHE A 1 356 ? -7.077 14.967 7.813 1.00 66.06 356 PHE A O 1
#

Foldseek 3Di:
DPPDPCDPQNVLLVVLLVVLVVLLVVLLVLLVVLLVVLVVLLVLLLVLLVQLLVLLLCLLPDDPPDDPVSSVVSLVSSLVSLVVSLVSLLLCLLQVSLLLSLLSNVLSVQSVVLSVVSVCCSVPHDGDVVNSVLSVLLVVLSCQLNPDDSPDRDDGLQDPAQAARDRDDLCNLQVVLLVLPDPDPALQDDPLLLLLLVLLLVLLVLPQLVVLSVQLVVLSVLLVVLSVLLSVLSNQLSQLSNCPPPPVCPCVSSCSNNVSSVVSSVSSCCNSVVSSSSSSVVSSHSSNLSVVLSSNSVVLSPDPDSSSHNRSVVNLCVLQVSLVHDSVVSSVLSVVSVVPVPPDDSVPRDHSHPPD

Secondary structure (DSSP, 8-state):
-------HHHHHHHHHHHHHHHHHHHHHHHHHHHHHHHHHHHHHHHHHHHHHHHHHHHHHH--TTS-HHHHHHHHHHHHHHHHHHHHHHHHHHHH-HHHHHHHHHHHHHHHHHHHHHHHHHHHHS---HHHHHHHHHHHHHHHHHS---SSSSS--SS-SS------S-TTHHHHHHHT--S--S--S--HHHHHHHHHHHHHHIIIIIHHHHHHHHHHHHHHHHHHHHHHHHHHHHHHHHHHTT-TTTTTHHHHHHHHHHHHHHHHHIIIIITTHHHHHHHHHHHHHHHHHHHHHHHHHHH---GGGSPPHHHHHHHHHHHTT--HHHHHHHHHHHHHHTTT--GGGSPPS-S--